Protein AF-A0A915EK74-F1 (afdb_monomer)

Foldseek 3Di:
DDDDDDDDDDDDDDDDPDDDDDDPPPPCPDPVVVVVVVVVVVVVVVVVVVVVVVVCVVVLWFKKKFKEKEWEAQPPAGPWFKKKWKWFDDPDPDDIDTFFIDTQHRRRIDMTMGMDIGNDQTWIKMKIWACRVVPPDAATWIDIDTDDSVQMDTDGGTPDYHYPYYYHPNDDDPPIDGDHD

Nearest PDB structures (foldseek):
  2jqz-assembly1_A  TM=4.890E-01  e=1.780E-01  Homo sapiens
  3pyc-assembly1_A  TM=4.058E-01  e=1.314E+00  Homo sapiens
  5ixc-assembly2_B  TM=4.300E-01  e=1.468E+00  Homo sapiens
  5izr-assembly1_A  TM=4.232E-01  e=3.376E+00  Homo sapiens
  5izr-assembly3_C  TM=4.131E-01  e=5.564E+00  Homo sapiens

Secondary structure (DSSP, 8-state):
------------------------------HHHHHHHHHHHHHHHHHHHHHHHHHHHHHHPEEEEEEEEEEEEETTEE-TT-EEEEEE--SSSSPPEEEEEEE--TTSEEEEEEEEEESS---EEEEEEE-TT--S-SSEEEEEEEPPGGG-EESSS-SS-EEEEEEETTSPPTT-EEE--

Radius of gyration: 42.65 Å; Cα contacts (8 Å, |Δi|>4): 316; chains: 1; bounding box: 117×25×124 Å

InterPro domains:
  IPR001534 Transthyretin-like [PF01060] (69-148)
  IPR001534 Transthyretin-like [PTHR21700] (46-180)
  IPR038479 Transthyretin-like superfamily [G3DSA:2.60.40.3330] (62-176)

Solvent-accessible surface area (backbone atoms only — not comparable to full-atom values): 10679 Å² total; per-residue (Å²): 143,84,82,87,83,86,84,85,79,83,88,81,83,84,87,75,91,73,88,74,81,87,73,80,78,76,79,82,70,60,67,69,59,52,54,53,51,51,49,52,50,50,51,51,52,51,54,48,50,52,50,51,52,54,52,46,62,69,69,50,46,43,43,30,8,34,28,40,34,37,30,33,23,41,70,97,40,54,33,48,67,35,40,37,36,36,29,34,59,56,96,62,96,58,78,68,40,81,44,33,75,51,55,18,39,85,73,5,37,42,76,48,59,28,54,53,72,36,74,66,82,78,43,39,30,43,36,40,42,40,64,53,92,49,82,95,55,87,49,30,43,31,43,74,43,80,52,62,64,88,35,54,20,78,36,83,50,46,83,42,69,43,69,75,46,75,45,58,47,64,60,86,61,87,87,51,43,73,48,75,125

Structure (mmCIF, N/CA/C/O backbone):
data_AF-A0A915EK74-F1
#
_entry.id   AF-A0A915EK74-F1
#
loop_
_atom_site.group_PDB
_atom_site.id
_atom_site.type_symbol
_atom_site.label_atom_id
_atom_site.label_alt_id
_atom_site.label_comp_id
_atom_site.label_asym_id
_atom_site.label_entity_id
_atom_site.label_seq_id
_atom_site.pdbx_PDB_ins_code
_atom_site.Cartn_x
_atom_site.Cartn_y
_atom_site.Cartn_z
_atom_site.occupancy
_atom_site.B_iso_or_equiv
_atom_site.auth_seq_id
_atom_site.auth_comp_id
_atom_site.auth_asym_id
_atom_site.auth_atom_id
_atom_site.pdbx_PDB_model_num
ATOM 1 N N . MET A 1 1 ? 99.296 -8.905 -99.826 1.00 45.12 1 MET A N 1
ATOM 2 C CA . MET A 1 1 ? 99.984 -7.756 -99.207 1.00 45.12 1 MET A CA 1
ATOM 3 C C . MET A 1 1 ? 98.925 -6.797 -98.692 1.00 45.12 1 MET A C 1
ATOM 5 O O . MET A 1 1 ? 98.235 -6.216 -99.513 1.00 45.12 1 MET A O 1
ATOM 9 N N . ALA A 1 2 ? 98.745 -6.716 -97.375 1.00 46.38 2 ALA A N 1
ATOM 10 C CA . ALA A 1 2 ? 98.291 -5.547 -96.613 1.00 46.38 2 ALA A CA 1
ATOM 11 C C . ALA A 1 2 ? 98.208 -5.973 -95.141 1.00 46.38 2 ALA A C 1
ATOM 13 O O . ALA A 1 2 ? 97.789 -7.086 -94.831 1.00 46.38 2 ALA A O 1
ATOM 14 N N . ASN A 1 3 ? 98.721 -5.102 -94.284 1.00 44.31 3 ASN A N 1
ATOM 15 C CA . ASN A 1 3 ? 99.216 -5.379 -92.947 1.00 44.31 3 ASN A CA 1
ATOM 16 C C . ASN A 1 3 ? 98.134 -5.419 -91.861 1.00 44.31 3 ASN A C 1
ATOM 18 O O . ASN A 1 3 ? 97.146 -4.694 -91.893 1.00 44.31 3 ASN A O 1
ATOM 22 N N . THR A 1 4 ? 98.450 -6.233 -90.857 1.00 46.94 4 THR A N 1
ATOM 23 C CA . THR A 1 4 ? 98.060 -6.221 -89.444 1.00 46.94 4 THR A CA 1
ATOM 24 C C . THR A 1 4 ? 97.734 -4.844 -88.859 1.00 46.94 4 THR A C 1
ATOM 26 O O . THR A 1 4 ? 98.561 -3.945 -88.965 1.00 46.94 4 THR A O 1
ATOM 29 N N . VAL A 1 5 ? 96.657 -4.752 -88.064 1.00 51.62 5 VAL A N 1
ATOM 30 C CA . VAL A 1 5 ? 96.690 -4.083 -86.747 1.00 51.62 5 VAL A CA 1
ATOM 31 C C . VAL A 1 5 ? 95.817 -4.881 -85.772 1.00 51.62 5 VAL A C 1
ATOM 33 O O . VAL A 1 5 ? 94.593 -4.881 -85.856 1.00 51.62 5 VAL A O 1
ATOM 36 N N . VAL A 1 6 ? 96.473 -5.582 -84.848 1.00 52.62 6 VAL A N 1
ATOM 37 C CA . VAL A 1 6 ? 95.862 -6.181 -83.657 1.00 52.62 6 VAL A CA 1
ATOM 38 C C . VAL A 1 6 ? 95.813 -5.089 -82.595 1.00 52.62 6 VAL A C 1
ATOM 40 O O . VAL A 1 6 ? 96.862 -4.627 -82.152 1.00 52.62 6 VAL A O 1
ATOM 43 N N . VAL A 1 7 ? 94.618 -4.674 -82.176 1.00 57.28 7 VAL A N 1
ATOM 44 C CA . VAL A 1 7 ? 94.458 -3.791 -81.015 1.00 57.28 7 VAL A CA 1
ATOM 45 C C . VAL A 1 7 ? 94.155 -4.669 -79.807 1.00 57.28 7 VAL A C 1
ATOM 47 O O . VAL A 1 7 ? 93.059 -5.203 -79.65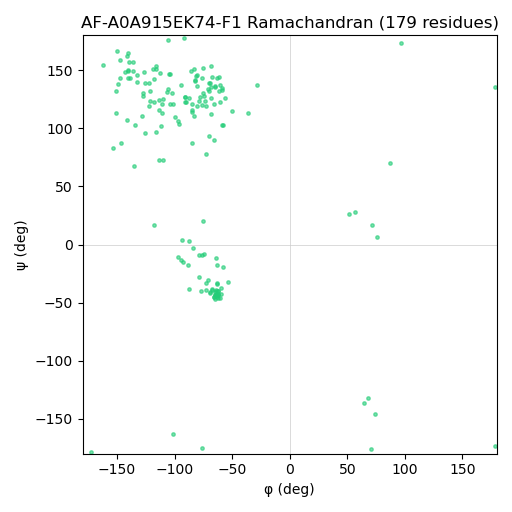7 1.00 57.28 7 VAL A O 1
ATOM 50 N N . LYS A 1 8 ? 95.173 -4.859 -78.969 1.00 55.12 8 LYS A N 1
ATOM 51 C CA . LYS A 1 8 ? 95.074 -5.479 -77.649 1.00 55.12 8 LYS A CA 1
ATOM 52 C C . LYS A 1 8 ? 94.675 -4.383 -76.665 1.00 55.12 8 LYS A C 1
ATOM 54 O O . LYS A 1 8 ? 95.448 -3.455 -76.457 1.00 55.12 8 LYS A O 1
ATOM 59 N N . CYS A 1 9 ? 93.477 -4.469 -76.093 1.00 44.03 9 CYS A N 1
ATOM 60 C CA . CYS A 1 9 ? 93.085 -3.616 -74.976 1.00 44.03 9 CYS A CA 1
ATOM 61 C C . CYS A 1 9 ? 92.970 -4.487 -73.726 1.00 44.03 9 CYS A C 1
ATOM 63 O O . CYS A 1 9 ? 92.272 -5.502 -73.721 1.00 44.03 9 CYS A O 1
ATOM 65 N N . GLU A 1 10 ? 93.758 -4.130 -72.718 1.00 50.56 10 GLU A N 1
ATOM 66 C CA . GLU A 1 10 ? 93.877 -4.839 -71.456 1.00 50.56 10 GLU A CA 1
ATOM 67 C C . GLU A 1 10 ? 92.677 -4.602 -70.538 1.00 50.56 10 GLU A C 1
ATOM 69 O O . GLU A 1 10 ? 91.999 -3.577 -70.556 1.00 50.56 10 GLU A O 1
ATOM 74 N N . MET A 1 11 ? 92.463 -5.618 -69.718 1.00 45.19 11 MET A N 1
ATOM 75 C CA . MET A 1 11 ? 91.458 -5.772 -68.684 1.00 45.19 11 MET A CA 1
ATOM 76 C C . MET A 1 11 ? 91.665 -4.759 -67.545 1.00 45.19 11 MET A C 1
ATOM 78 O O . MET A 1 11 ? 92.773 -4.626 -67.027 1.00 45.19 11 MET A O 1
ATOM 82 N N . ARG A 1 12 ? 90.589 -4.122 -67.070 1.00 47.41 12 ARG A N 1
ATOM 83 C CA . ARG A 1 12 ? 90.548 -3.536 -65.723 1.00 47.41 12 ARG A CA 1
ATOM 84 C C . ARG A 1 12 ? 89.227 -3.901 -65.052 1.00 47.41 12 ARG A C 1
ATOM 86 O O . ARG A 1 12 ? 88.180 -3.352 -65.372 1.00 47.41 12 ARG A O 1
ATOM 93 N N . ILE A 1 13 ? 89.313 -4.868 -64.144 1.00 56.78 13 ILE A N 1
ATOM 94 C CA . ILE A 1 13 ? 88.274 -5.237 -63.181 1.00 56.78 13 ILE A CA 1
ATOM 95 C C . ILE A 1 13 ? 88.335 -4.203 -62.047 1.00 56.78 13 ILE A C 1
ATOM 97 O O . ILE A 1 13 ? 89.403 -4.072 -61.446 1.00 56.78 13 ILE A O 1
ATOM 101 N N . PRO A 1 14 ? 87.253 -3.480 -61.716 1.00 55.16 14 PRO A N 1
ATOM 102 C CA . PRO A 1 14 ? 87.131 -2.857 -60.412 1.00 55.16 14 PRO A CA 1
ATOM 103 C C . PRO A 1 14 ? 86.611 -3.907 -59.427 1.00 55.16 14 PRO A C 1
ATOM 105 O O . PRO A 1 14 ? 85.476 -4.371 -59.512 1.00 55.16 14 PRO A O 1
ATOM 108 N N . THR A 1 15 ? 87.487 -4.307 -58.513 1.00 60.19 15 THR A N 1
ATOM 109 C CA . THR A 1 15 ? 87.137 -4.928 -57.239 1.00 60.19 15 THR A CA 1
ATOM 110 C C . THR A 1 15 ? 86.465 -3.879 -56.363 1.00 60.19 15 THR A C 1
ATOM 112 O O . THR A 1 15 ? 87.142 -2.951 -55.929 1.00 60.19 15 THR A O 1
ATOM 115 N N . ASP A 1 16 ? 85.177 -4.032 -56.075 1.00 49.69 16 ASP A N 1
ATOM 116 C CA . ASP A 1 16 ? 84.619 -3.472 -54.845 1.00 49.69 16 ASP A CA 1
ATOM 117 C C . ASP A 1 16 ? 83.505 -4.380 -54.318 1.00 49.69 16 ASP A C 1
ATOM 119 O O . ASP A 1 16 ? 82.324 -4.286 -54.653 1.00 49.69 16 ASP A O 1
ATOM 123 N N . ILE A 1 17 ? 83.949 -5.347 -53.525 1.00 59.09 17 ILE A N 1
ATOM 124 C CA . ILE A 1 17 ? 83.152 -5.980 -52.485 1.00 59.09 17 ILE A CA 1
ATOM 125 C C . ILE A 1 17 ? 82.967 -4.929 -51.390 1.00 59.09 17 ILE A C 1
ATOM 127 O O . ILE A 1 17 ? 83.822 -4.810 -50.520 1.00 59.09 17 ILE A O 1
ATOM 131 N N . ASN A 1 18 ? 81.867 -4.172 -51.427 1.00 48.06 18 ASN A N 1
ATOM 132 C CA . ASN A 1 18 ? 81.430 -3.432 -50.249 1.00 48.06 18 ASN A CA 1
ATOM 133 C C . ASN A 1 18 ? 80.125 -4.022 -49.713 1.00 48.06 18 ASN A C 1
ATOM 135 O O . ASN A 1 18 ? 79.034 -3.867 -50.262 1.00 48.06 18 ASN A O 1
ATOM 139 N N . GLU A 1 19 ? 80.335 -4.780 -48.650 1.00 62.12 19 GLU A N 1
ATOM 140 C CA . GLU A 1 19 ? 79.407 -5.174 -47.613 1.00 62.12 19 GLU A CA 1
ATOM 141 C C . GLU A 1 19 ? 78.421 -4.046 -47.283 1.00 62.12 19 GLU A C 1
ATOM 143 O O . GLU A 1 19 ? 78.790 -3.004 -46.757 1.00 62.12 19 GLU A O 1
ATOM 148 N N . ASN A 1 20 ? 77.143 -4.256 -47.592 1.00 45.66 20 ASN A N 1
ATOM 149 C CA . ASN A 1 20 ? 76.075 -3.482 -46.973 1.00 45.66 20 ASN A CA 1
ATOM 150 C C . ASN A 1 20 ? 74.952 -4.440 -46.569 1.00 45.66 20 ASN A C 1
ATOM 152 O O . ASN A 1 20 ? 73.864 -4.477 -47.145 1.00 45.66 20 ASN A O 1
ATOM 156 N N . ARG A 1 21 ? 75.266 -5.287 -45.581 1.00 59.25 21 ARG A N 1
ATOM 157 C CA . ARG A 1 21 ? 74.262 -5.581 -44.562 1.00 59.25 21 ARG A CA 1
ATOM 158 C C . ARG A 1 21 ? 74.053 -4.287 -43.782 1.00 59.25 21 ARG A C 1
ATOM 160 O O . ARG A 1 21 ? 75.010 -3.568 -43.538 1.00 59.25 21 ARG A O 1
ATOM 167 N N . ASP A 1 22 ? 72.812 -4.064 -43.382 1.00 56.06 22 ASP A N 1
ATOM 168 C CA . ASP A 1 22 ? 72.389 -3.012 -42.458 1.00 56.06 22 ASP A CA 1
ATOM 169 C C . ASP A 1 22 ? 72.082 -1.658 -43.103 1.00 56.06 22 ASP A C 1
ATOM 171 O O . ASP A 1 22 ? 72.708 -0.643 -42.833 1.00 56.06 22 ASP A O 1
ATOM 175 N N . GLN A 1 23 ? 70.976 -1.614 -43.845 1.00 53.84 23 GLN A N 1
ATOM 176 C CA . GLN A 1 23 ? 69.957 -0.611 -43.535 1.00 53.84 23 GLN A CA 1
ATOM 177 C C . GLN A 1 23 ? 68.592 -1.111 -44.002 1.00 53.84 23 GLN A C 1
ATOM 179 O O . GLN A 1 23 ? 68.087 -0.790 -45.076 1.00 53.84 23 GLN A O 1
ATOM 184 N N . VAL A 1 24 ? 67.977 -1.924 -43.140 1.00 57.81 24 VAL A N 1
ATOM 185 C CA . VAL A 1 24 ? 66.520 -1.934 -43.025 1.00 57.81 24 VAL A CA 1
ATOM 186 C C . VAL A 1 24 ? 66.120 -0.471 -42.861 1.00 57.81 24 VAL A C 1
ATOM 188 O O . VAL A 1 24 ? 66.537 0.189 -41.911 1.00 57.81 24 VAL A O 1
ATOM 191 N N . MET A 1 25 ? 65.403 0.063 -43.844 1.00 47.16 25 MET A N 1
ATOM 192 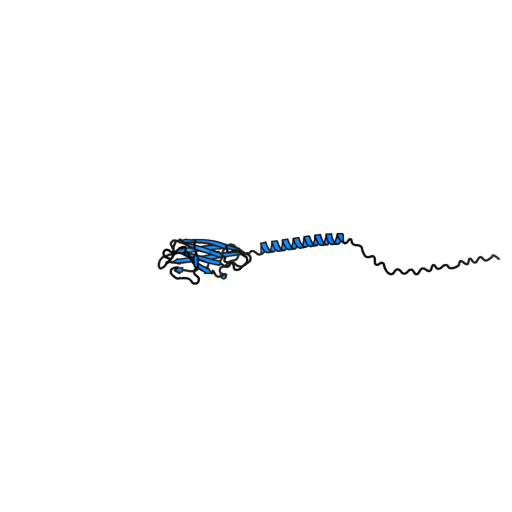C CA . MET A 1 25 ? 64.827 1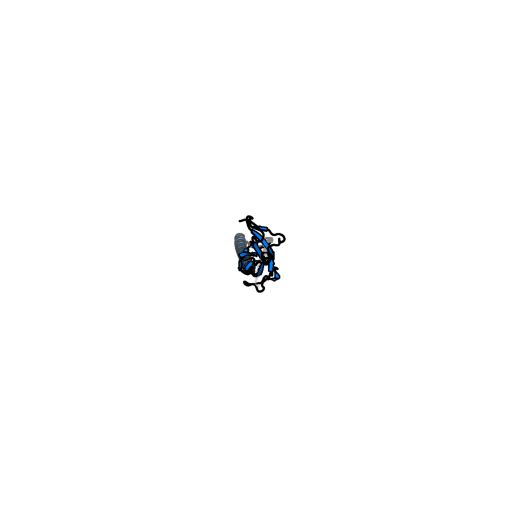.395 -43.771 1.00 47.16 25 MET A CA 1
ATOM 193 C C . MET A 1 25 ? 63.775 1.353 -42.661 1.00 47.16 25 MET A C 1
ATOM 195 O O . MET A 1 25 ? 62.628 0.979 -42.897 1.00 47.16 25 MET A O 1
ATOM 199 N N . GLU A 1 26 ? 64.195 1.655 -41.432 1.00 59.41 26 GLU A N 1
ATOM 200 C CA . GLU A 1 26 ? 63.307 1.872 -40.298 1.00 59.41 26 GLU A CA 1
ATOM 201 C C . GLU A 1 26 ? 62.371 3.011 -40.709 1.00 59.41 26 GLU A C 1
ATOM 203 O O . GLU A 1 26 ? 62.772 4.173 -40.803 1.00 59.41 26 GLU A O 1
ATOM 208 N N . SER A 1 27 ? 61.135 2.672 -41.067 1.00 55.12 27 SER A N 1
ATOM 209 C CA . SER A 1 27 ? 60.126 3.646 -41.450 1.00 55.12 27 SER A CA 1
ATOM 210 C C . SER A 1 27 ? 59.914 4.601 -40.276 1.00 55.12 27 SER A C 1
ATOM 212 O O . SER A 1 27 ? 59.265 4.246 -39.291 1.00 55.12 27 SER A O 1
ATOM 214 N N . GLN A 1 28 ? 60.466 5.812 -40.355 1.00 61.38 28 GLN A N 1
ATOM 215 C CA . GLN A 1 28 ? 60.231 6.863 -39.368 1.00 61.38 28 GLN A CA 1
ATOM 216 C C . GLN A 1 28 ? 58.815 7.413 -39.547 1.00 61.38 28 GLN A C 1
ATOM 218 O O . GLN A 1 28 ? 58.598 8.478 -40.117 1.00 61.38 28 GLN A O 1
ATOM 223 N N . ILE A 1 29 ? 57.828 6.675 -39.053 1.00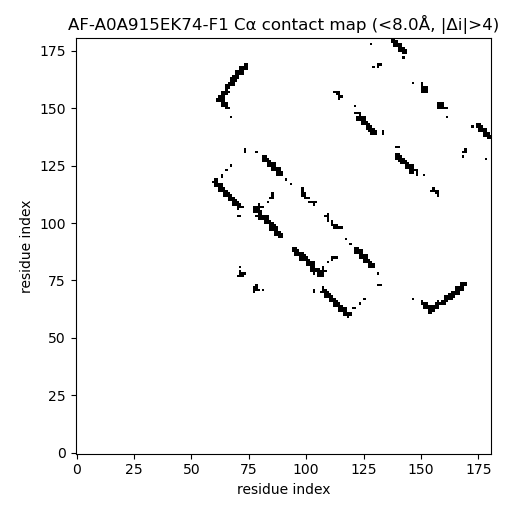 62.62 29 ILE A N 1
ATOM 224 C CA . ILE A 1 29 ? 56.503 7.230 -38.810 1.00 62.62 29 ILE A CA 1
ATOM 225 C C . ILE A 1 29 ? 56.634 8.124 -37.557 1.00 62.62 29 ILE A C 1
ATOM 227 O O . ILE A 1 29 ? 57.110 7.648 -36.520 1.00 62.62 29 ILE A O 1
ATOM 231 N N . PRO A 1 30 ? 56.279 9.422 -37.615 1.00 61.84 30 PRO A N 1
ATOM 232 C CA . PRO A 1 30 ? 56.531 10.341 -36.511 1.00 61.84 30 PRO A CA 1
ATOM 233 C C . PRO A 1 30 ? 55.706 9.938 -35.284 1.00 61.84 30 PRO A C 1
ATOM 235 O O . PRO A 1 30 ? 54.479 9.893 -35.340 1.00 61.84 30 PRO A O 1
ATOM 238 N N . LYS A 1 31 ? 56.374 9.659 -34.158 1.00 61.19 31 LYS A N 1
ATOM 239 C CA . LYS A 1 31 ? 55.744 9.223 -32.893 1.00 61.19 31 LYS A CA 1
ATOM 240 C C . LYS A 1 31 ? 54.638 10.179 -32.416 1.00 61.19 31 LYS A C 1
ATOM 242 O O . LYS A 1 31 ? 53.624 9.723 -31.897 1.00 61.19 31 LYS A O 1
ATOM 247 N N . GLU A 1 32 ? 54.784 11.474 -32.701 1.00 62.22 32 GLU A N 1
ATOM 248 C CA . GLU A 1 32 ? 53.782 12.521 -32.443 1.00 62.22 32 GLU A CA 1
ATOM 249 C C . GLU A 1 32 ? 52.445 12.264 -33.163 1.00 62.22 32 GLU A C 1
ATOM 251 O O . GLU A 1 32 ? 51.369 12.485 -32.608 1.00 62.22 32 GLU A O 1
ATOM 256 N N . SER A 1 33 ? 52.492 11.730 -34.389 1.00 65.19 33 SER A N 1
ATOM 257 C CA . SER A 1 33 ? 51.288 11.409 -35.164 1.00 65.19 33 SER A CA 1
ATOM 258 C C . SER A 1 33 ? 50.549 10.186 -34.613 1.00 65.19 33 SER A C 1
ATOM 260 O O . SER A 1 33 ? 49.321 10.166 -34.601 1.00 65.19 33 SER A O 1
ATOM 262 N N . PHE A 1 34 ? 51.268 9.206 -34.058 1.00 69.44 34 PHE A N 1
ATOM 263 C CA . PHE A 1 34 ? 50.646 8.064 -33.386 1.00 69.44 34 PHE A CA 1
ATOM 264 C C . PHE A 1 34 ? 49.960 8.453 -32.080 1.00 69.44 34 PHE A C 1
ATOM 266 O O . PHE A 1 34 ? 48.855 7.982 -31.821 1.00 69.44 34 PHE A O 1
ATOM 273 N N . LEU A 1 35 ? 50.577 9.326 -31.279 1.00 73.50 35 LEU A N 1
ATOM 274 C CA . LEU A 1 35 ? 49.986 9.837 -30.039 1.00 73.50 35 LEU A CA 1
ATOM 275 C C . LEU A 1 35 ? 48.693 10.617 -30.314 1.00 73.50 35 LEU A C 1
ATOM 277 O O . LEU A 1 35 ? 47.692 10.399 -29.633 1.00 73.50 35 LEU A O 1
ATOM 281 N N . ALA A 1 36 ? 48.674 11.454 -31.356 1.00 73.50 36 ALA A N 1
ATOM 282 C CA . ALA A 1 36 ? 47.478 12.191 -31.761 1.00 73.50 36 ALA A CA 1
ATOM 283 C C . ALA A 1 36 ? 46.343 11.268 -32.251 1.00 73.50 36 ALA A C 1
ATOM 285 O O . ALA A 1 36 ? 45.187 11.441 -31.859 1.00 73.50 36 ALA A O 1
ATOM 286 N N . VAL A 1 37 ? 46.658 10.256 -33.070 1.00 77.00 37 VAL A N 1
ATOM 287 C CA . VAL A 1 37 ? 45.665 9.290 -33.577 1.00 77.00 37 VAL A CA 1
ATOM 288 C C . VAL A 1 37 ? 45.149 8.380 -32.457 1.00 77.00 37 VAL A C 1
ATOM 290 O O . VAL A 1 37 ? 43.942 8.155 -32.367 1.00 77.00 37 VAL A O 1
ATOM 293 N N . ALA A 1 38 ? 46.022 7.908 -31.562 1.00 77.75 38 ALA A N 1
ATOM 294 C CA . ALA A 1 38 ? 45.634 7.126 -30.388 1.00 77.75 38 ALA A CA 1
ATOM 295 C C . ALA A 1 38 ? 44.769 7.942 -29.414 1.00 77.75 38 ALA A C 1
ATOM 297 O O . ALA A 1 38 ? 43.774 7.427 -28.909 1.00 77.75 38 ALA A O 1
ATOM 298 N N . GLY A 1 39 ? 45.085 9.225 -29.204 1.00 78.19 39 GLY A N 1
ATOM 299 C CA . GLY A 1 39 ? 44.272 10.139 -28.399 1.00 78.19 39 GLY A CA 1
ATOM 300 C C . GLY A 1 39 ? 42.878 10.371 -28.988 1.00 78.19 39 GLY A C 1
ATOM 301 O O . GLY A 1 39 ? 41.883 10.304 -28.267 1.00 78.19 39 GLY A O 1
ATOM 302 N N . LEU A 1 40 ? 42.774 10.566 -30.308 1.00 79.31 40 LEU A N 1
ATOM 303 C CA . LEU A 1 40 ? 41.485 10.734 -30.989 1.00 79.31 40 LEU A CA 1
ATOM 304 C C . LEU A 1 40 ? 40.644 9.445 -30.965 1.00 79.31 40 LEU A C 1
ATOM 306 O O . LEU A 1 40 ? 39.432 9.504 -30.752 1.00 79.31 40 LEU A O 1
ATOM 310 N N . MET A 1 41 ? 41.285 8.282 -31.138 1.00 81.25 41 MET A N 1
ATOM 311 C CA . MET A 1 41 ? 40.656 6.965 -30.986 1.00 81.25 41 MET A CA 1
ATOM 312 C C . MET A 1 41 ? 40.160 6.752 -29.549 1.00 81.25 41 MET A C 1
ATOM 314 O O . MET A 1 41 ? 39.009 6.370 -29.359 1.00 81.25 41 MET A O 1
ATOM 318 N N . ALA A 1 42 ? 40.974 7.062 -28.537 1.00 83.12 42 ALA A N 1
ATOM 319 C CA . ALA A 1 42 ? 40.593 6.944 -27.131 1.00 83.12 42 ALA A CA 1
ATOM 320 C C . ALA A 1 42 ? 39.418 7.868 -26.768 1.00 83.12 42 ALA A C 1
ATOM 322 O O . ALA A 1 42 ? 38.501 7.438 -26.074 1.00 83.12 42 ALA A O 1
ATOM 323 N N . LEU A 1 43 ? 39.385 9.100 -27.291 1.00 82.94 43 LEU A N 1
ATOM 324 C CA . LEU A 1 43 ? 38.282 10.040 -27.063 1.00 82.94 43 LEU A CA 1
ATOM 325 C C . LEU A 1 43 ? 36.974 9.572 -27.729 1.00 82.94 43 LEU A C 1
ATOM 327 O O . LEU A 1 43 ? 35.901 9.697 -27.143 1.00 82.94 43 LEU A O 1
ATOM 331 N N . ARG A 1 44 ? 37.057 8.979 -28.929 1.00 85.81 44 ARG A N 1
ATOM 332 C CA . ARG A 1 44 ? 35.916 8.351 -29.622 1.00 85.81 44 ARG A CA 1
ATOM 333 C C . ARG A 1 44 ? 35.402 7.130 -28.863 1.00 85.81 44 ARG A C 1
ATOM 335 O O . ARG A 1 44 ? 34.197 6.997 -28.688 1.00 85.81 44 ARG A O 1
ATOM 342 N N . VAL A 1 45 ? 36.300 6.266 -28.392 1.00 87.44 45 VAL A N 1
ATOM 343 C CA . VAL A 1 45 ? 35.953 5.085 -27.587 1.00 87.44 45 VAL A CA 1
ATOM 344 C C . VAL A 1 45 ? 35.316 5.507 -26.264 1.00 87.44 45 VAL A C 1
ATOM 346 O O . VAL A 1 45 ? 34.263 4.985 -25.915 1.00 87.44 45 VAL A O 1
ATOM 349 N N . LEU A 1 46 ? 35.873 6.505 -25.572 1.00 87.19 46 LEU A N 1
ATOM 350 C CA . LEU A 1 46 ? 35.294 7.043 -24.341 1.00 87.19 46 LEU A CA 1
ATOM 351 C C . LEU A 1 46 ? 33.906 7.650 -24.591 1.00 87.19 46 LEU A C 1
ATOM 353 O O . LEU A 1 46 ? 32.982 7.365 -23.839 1.00 87.19 46 LEU A O 1
ATOM 357 N N . SER A 1 47 ? 33.734 8.410 -25.679 1.00 88.06 47 SER A N 1
ATOM 358 C CA . SER A 1 47 ? 32.433 8.959 -26.083 1.00 88.06 47 SER A CA 1
ATOM 359 C C . SER A 1 47 ? 31.404 7.879 -26.437 1.00 88.06 47 SER A C 1
ATOM 361 O O . SER A 1 47 ? 30.215 8.074 -26.201 1.00 88.06 47 SER A O 1
ATOM 363 N N . LEU A 1 48 ? 31.829 6.756 -27.021 1.00 86.12 48 LEU A N 1
ATOM 364 C CA . LEU A 1 48 ? 30.947 5.625 -27.317 1.00 86.12 48 LEU A CA 1
ATOM 365 C C . LEU A 1 48 ? 30.554 4.877 -26.041 1.00 86.12 48 LEU A C 1
ATOM 367 O O . LEU A 1 48 ? 29.398 4.493 -25.904 1.00 86.12 48 LEU A O 1
ATOM 371 N N . ILE A 1 49 ? 31.482 4.711 -25.095 1.00 86.88 49 ILE A N 1
ATOM 372 C CA . ILE A 1 49 ? 31.210 4.089 -23.793 1.00 86.88 49 ILE A CA 1
ATOM 373 C C . ILE A 1 49 ? 30.245 4.953 -22.978 1.00 86.88 49 ILE A C 1
ATOM 375 O O . ILE A 1 49 ? 29.279 4.423 -22.436 1.00 86.88 49 ILE A O 1
ATOM 379 N N . THR A 1 50 ? 30.447 6.273 -22.922 1.00 84.19 50 THR A N 1
ATOM 380 C CA . THR A 1 50 ? 29.530 7.174 -22.206 1.00 84.19 50 THR A CA 1
ATOM 381 C C . THR A 1 50 ? 28.148 7.205 -22.850 1.00 84.19 50 THR A C 1
ATOM 383 O O . THR A 1 50 ? 27.153 7.151 -22.132 1.00 84.19 50 THR A O 1
ATOM 386 N N . PHE A 1 51 ? 28.062 7.216 -24.185 1.00 83.38 51 PHE A N 1
ATOM 387 C CA . PHE A 1 51 ? 26.784 7.138 -24.895 1.00 83.38 51 PHE A CA 1
ATOM 388 C C . PHE A 1 51 ? 26.075 5.794 -24.671 1.00 83.38 51 PHE A C 1
ATOM 390 O O . PHE A 1 51 ? 24.875 5.770 -24.407 1.00 83.38 51 PHE A O 1
ATOM 397 N N . ALA A 1 52 ? 26.806 4.677 -24.722 1.00 80.69 52 ALA A N 1
ATOM 398 C CA . ALA A 1 52 ? 26.258 3.349 -24.456 1.00 80.69 52 ALA A CA 1
ATOM 399 C C . ALA A 1 52 ? 25.769 3.211 -23.006 1.00 80.69 52 ALA A C 1
ATOM 401 O O . ALA A 1 52 ? 24.675 2.700 -22.778 1.00 80.69 52 ALA A O 1
ATOM 402 N N . PHE A 1 53 ? 26.538 3.712 -22.036 1.00 77.19 53 PHE A N 1
ATOM 403 C CA . PHE A 1 53 ? 26.159 3.703 -20.625 1.00 77.19 5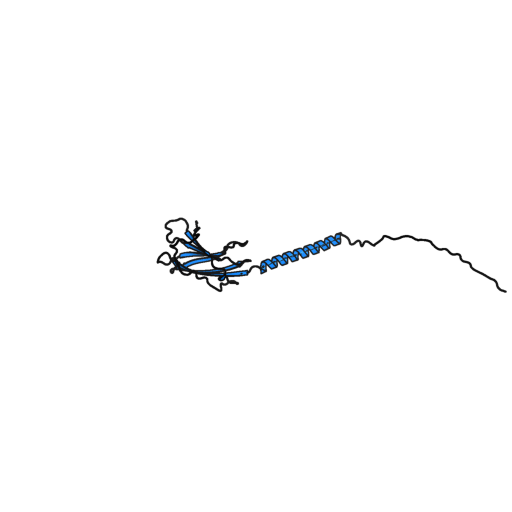3 PHE A CA 1
ATOM 404 C C . PHE A 1 53 ? 24.927 4.579 -20.370 1.00 77.19 53 PHE A C 1
ATOM 406 O O . PHE A 1 53 ? 23.959 4.111 -19.779 1.00 77.19 53 PHE A O 1
ATOM 413 N N . ALA A 1 54 ? 24.901 5.805 -20.904 1.00 75.75 54 ALA A N 1
ATOM 414 C CA . ALA A 1 54 ? 23.742 6.692 -20.803 1.00 75.75 54 ALA A CA 1
ATOM 415 C C . ALA A 1 54 ? 22.481 6.077 -21.438 1.00 75.75 54 ALA A C 1
ATOM 417 O O . ALA A 1 54 ? 21.404 6.127 -20.850 1.00 75.75 54 ALA A O 1
ATOM 418 N N . CYS A 1 55 ? 22.609 5.444 -22.607 1.00 73.75 55 CYS A N 1
ATOM 419 C CA . CYS A 1 55 ? 21.502 4.758 -23.276 1.00 73.75 55 CYS A CA 1
ATOM 420 C C . CYS A 1 55 ? 20.977 3.560 -22.459 1.00 73.75 55 CYS A C 1
ATOM 422 O O . CYS A 1 55 ? 19.766 3.353 -22.354 1.00 73.75 55 CYS A O 1
ATOM 424 N N . CYS A 1 56 ? 21.878 2.799 -21.829 1.00 70.31 56 CYS A N 1
ATOM 425 C CA . CYS A 1 56 ? 21.521 1.693 -20.943 1.00 70.31 56 CYS A CA 1
ATOM 426 C C . CYS A 1 56 ? 20.694 2.179 -19.741 1.00 70.31 56 CYS A C 1
ATOM 428 O O . CYS A 1 56 ? 19.636 1.623 -19.460 1.00 70.31 56 CYS A O 1
ATOM 430 N N . CYS A 1 57 ? 21.109 3.271 -19.092 1.00 66.25 57 CYS A N 1
ATOM 431 C CA . CYS A 1 57 ? 20.383 3.824 -17.946 1.00 66.25 57 CYS A CA 1
ATOM 432 C C . CYS A 1 57 ? 18.961 4.281 -18.316 1.00 66.25 57 CYS A C 1
ATOM 434 O O . CYS A 1 57 ? 18.019 4.018 -17.577 1.00 66.25 57 CYS A O 1
ATOM 436 N N . VAL A 1 58 ? 18.784 4.909 -19.485 1.00 65.50 58 VAL A N 1
ATOM 437 C CA . VAL A 1 58 ? 17.467 5.402 -19.937 1.00 65.50 58 VAL A CA 1
ATOM 438 C C . VAL A 1 58 ? 16.522 4.260 -20.329 1.00 65.50 58 VAL A C 1
ATOM 440 O O . VAL A 1 58 ? 15.309 4.381 -20.179 1.00 65.50 58 VAL A O 1
ATOM 443 N N . THR A 1 59 ? 17.056 3.144 -20.828 1.00 64.94 59 THR A N 1
ATOM 444 C CA . THR A 1 59 ? 16.251 1.986 -21.262 1.00 64.94 59 THR A CA 1
ATOM 445 C C . THR A 1 59 ? 16.042 0.935 -20.170 1.00 64.94 59 THR A C 1
ATOM 447 O O . THR A 1 59 ? 15.162 0.086 -20.311 1.00 64.94 59 THR A O 1
ATOM 450 N N . GLY A 1 60 ? 16.821 0.990 -19.086 1.00 71.38 60 GLY A N 1
ATOM 451 C CA . GLY A 1 60 ? 16.746 0.049 -17.970 1.00 71.38 60 GLY A CA 1
ATOM 452 C C . GLY A 1 60 ? 15.595 0.309 -16.998 1.00 71.38 60 GLY A C 1
ATOM 453 O O . GLY A 1 60 ? 15.098 -0.644 -16.405 1.00 71.38 60 GLY A O 1
ATOM 454 N N . MET A 1 61 ? 15.139 1.559 -16.860 1.00 82.69 61 MET A N 1
ATOM 455 C CA . MET A 1 61 ? 14.054 1.907 -15.935 1.00 82.69 61 MET A CA 1
ATOM 456 C C . MET A 1 61 ? 12.707 1.401 -16.457 1.00 82.69 61 MET A C 1
ATOM 458 O O . MET A 1 61 ? 12.234 1.797 -17.528 1.00 82.69 61 MET A O 1
ATOM 462 N N . ARG A 1 62 ? 12.070 0.522 -15.689 1.00 89.44 62 ARG A N 1
ATOM 463 C CA . ARG A 1 62 ? 10.782 -0.085 -16.014 1.00 89.44 62 ARG A CA 1
ATOM 464 C C . ARG A 1 62 ? 9.708 0.609 -15.198 1.00 89.44 62 ARG A C 1
ATOM 466 O O . ARG A 1 62 ? 9.814 0.744 -13.987 1.00 89.44 62 ARG A O 1
ATOM 473 N N . GLU A 1 63 ? 8.652 1.029 -15.878 1.00 94.25 63 GLU A N 1
ATOM 474 C CA . GLU A 1 63 ? 7.466 1.534 -15.197 1.00 94.25 63 GLU A CA 1
ATOM 475 C C . GLU A 1 63 ? 6.678 0.362 -14.611 1.00 94.25 63 GLU A C 1
ATOM 477 O O . GLU A 1 63 ? 6.413 -0.629 -15.306 1.00 94.25 63 GLU A O 1
ATOM 482 N N . GLN A 1 64 ? 6.326 0.473 -13.337 1.00 96.06 64 GLN A N 1
ATOM 483 C CA . GLN A 1 64 ? 5.646 -0.553 -12.560 1.00 96.06 64 GLN A CA 1
ATOM 484 C C . GLN A 1 64 ? 4.532 0.083 -11.741 1.00 96.06 64 GLN A C 1
ATOM 486 O O . GLN A 1 64 ? 4.626 1.243 -11.357 1.00 96.06 64 GLN A O 1
ATOM 491 N N . ALA A 1 65 ? 3.468 -0.672 -11.492 1.00 97.88 65 ALA A N 1
ATOM 492 C CA . ALA A 1 65 ? 2.294 -0.176 -10.795 1.00 97.88 65 ALA A CA 1
ATOM 493 C C . ALA A 1 65 ? 1.677 -1.226 -9.875 1.00 97.88 65 ALA A C 1
ATOM 495 O O . ALA A 1 65 ? 1.657 -2.424 -10.182 1.00 97.88 65 ALA A O 1
ATOM 496 N N . VAL A 1 66 ? 1.095 -0.745 -8.782 1.00 98.50 66 VAL A N 1
ATOM 497 C CA . VAL A 1 66 ? 0.444 -1.544 -7.743 1.00 98.50 66 VAL A CA 1
ATOM 498 C C . VAL A 1 66 ? -0.829 -0.841 -7.268 1.00 98.50 66 VAL A C 1
ATOM 500 O O . VAL A 1 66 ? -0.948 0.382 -7.322 1.00 98.50 66 VAL A O 1
ATOM 503 N N . ALA A 1 67 ? -1.817 -1.626 -6.844 1.00 98.69 67 ALA A N 1
ATOM 504 C CA . ALA A 1 67 ? -3.039 -1.121 -6.235 1.00 98.69 67 ALA A CA 1
ATOM 505 C C . ALA A 1 67 ? -3.457 -2.022 -5.075 1.00 98.69 67 ALA A C 1
ATOM 507 O O . ALA A 1 67 ? -3.327 -3.248 -5.154 1.00 98.69 67 ALA A O 1
ATOM 508 N N . VAL A 1 68 ? -3.989 -1.412 -4.021 1.00 98.88 68 VAL A N 1
ATOM 509 C CA . VAL A 1 68 ? -4.435 -2.089 -2.804 1.00 98.88 68 VAL A CA 1
ATOM 510 C C . VAL A 1 68 ? -5.748 -1.498 -2.309 1.00 98.88 68 VAL A C 1
ATOM 512 O O . VAL A 1 68 ? -5.971 -0.293 -2.398 1.00 98.88 68 VAL A O 1
ATOM 515 N N . LYS A 1 69 ? -6.625 -2.344 -1.777 1.00 98.88 69 LYS A N 1
ATOM 516 C CA . LYS A 1 69 ? -7.883 -1.934 -1.146 1.00 98.88 69 LYS A CA 1
ATOM 517 C C . LYS A 1 69 ? -8.177 -2.777 0.086 1.00 98.88 69 LYS A C 1
ATOM 519 O O . LYS A 1 69 ? -7.649 -3.880 0.214 1.00 98.88 69 LYS A O 1
ATOM 524 N N . GLY A 1 70 ? -9.064 -2.282 0.938 1.00 98.75 70 GLY A N 1
ATOM 525 C CA . GLY A 1 70 ? -9.557 -3.017 2.097 1.00 98.75 70 GLY A CA 1
ATOM 526 C C . GLY A 1 70 ? -10.535 -2.204 2.932 1.00 98.75 70 GLY A C 1
ATOM 527 O O . GLY A 1 70 ? -10.922 -1.099 2.549 1.00 98.75 70 GLY A O 1
ATOM 528 N N . ILE A 1 71 ? -10.920 -2.771 4.074 1.00 98.88 71 ILE A N 1
ATOM 529 C CA . ILE A 1 71 ? -11.794 -2.150 5.074 1.00 98.88 71 ILE A CA 1
ATOM 530 C C . ILE A 1 71 ? -11.106 -2.227 6.435 1.00 98.88 71 ILE A C 1
ATOM 532 O O . ILE A 1 71 ? -10.664 -3.299 6.846 1.00 98.88 71 ILE A O 1
ATOM 536 N N . LEU A 1 72 ? -11.039 -1.108 7.148 1.00 98.75 72 LEU A N 1
ATOM 537 C CA . LEU A 1 72 ? -10.490 -1.037 8.496 1.00 98.75 72 LEU A CA 1
ATOM 538 C C . LEU A 1 72 ? -11.617 -0.879 9.518 1.00 98.75 72 LEU A C 1
ATOM 540 O O . LEU A 1 72 ? -12.524 -0.064 9.345 1.00 98.75 72 LEU A O 1
ATOM 544 N N . LEU A 1 73 ? -11.547 -1.656 10.593 1.00 98.69 73 LEU A N 1
ATOM 545 C CA . LEU A 1 73 ? -12.448 -1.592 11.739 1.00 98.69 73 LEU A CA 1
ATOM 546 C C . LEU A 1 73 ? -11.673 -1.195 12.996 1.00 98.69 73 LEU A C 1
ATOM 548 O O . LEU A 1 73 ? -10.478 -1.458 13.108 1.00 98.69 73 LEU A O 1
ATOM 552 N N . CYS A 1 74 ? -12.374 -0.593 13.946 1.00 98.12 74 CYS A N 1
ATOM 553 C CA . CYS A 1 74 ? -11.930 -0.423 15.321 1.00 98.12 74 CYS A CA 1
ATOM 554 C C . CYS A 1 74 ? -13.033 -1.003 16.209 1.00 98.12 74 CYS A C 1
ATOM 556 O O . CYS A 1 74 ? -14.086 -0.386 16.411 1.00 98.12 74 CYS A O 1
ATOM 558 N N . GLY A 1 75 ? -12.856 -2.260 16.606 1.00 96.88 75 GLY A N 1
ATOM 559 C CA . GLY A 1 75 ? -13.906 -3.041 17.244 1.00 96.88 75 GLY A CA 1
ATOM 560 C C . GLY A 1 75 ? -15.040 -3.363 16.299 1.00 96.88 75 GLY A C 1
ATOM 561 O O . GLY A 1 75 ? -14.838 -3.830 15.178 1.00 96.88 75 GLY A O 1
ATOM 562 N N . ALA A 1 76 ? -16.262 -3.129 16.764 1.00 97.00 76 ALA A N 1
ATOM 563 C CA . ALA A 1 76 ? -17.465 -3.357 15.970 1.00 97.00 76 ALA A CA 1
ATOM 564 C C . ALA A 1 76 ? -17.747 -2.231 14.956 1.00 97.00 76 ALA A C 1
ATOM 566 O O . ALA A 1 76 ? -18.653 -2.367 14.134 1.00 97.00 76 ALA A O 1
ATOM 567 N N . SER A 1 77 ? -17.006 -1.121 15.022 1.00 97.94 77 SER A N 1
ATOM 568 C CA . SER A 1 77 ? -17.264 0.080 14.226 1.00 97.94 77 SER A CA 1
ATOM 569 C C . SER A 1 77 ? -16.276 0.212 13.066 1.00 97.94 77 SER A C 1
ATOM 571 O O . SER A 1 77 ? -15.099 -0.124 13.222 1.00 97.94 77 SER A O 1
ATOM 573 N N . PRO A 1 78 ? -16.699 0.760 11.915 1.00 98.50 78 PRO A N 1
ATOM 574 C CA . PRO A 1 78 ? -15.770 1.167 10.871 1.00 98.50 78 PRO A CA 1
ATOM 575 C C . PRO A 1 78 ? -14.764 2.207 11.366 1.00 98.50 78 PRO A C 1
ATOM 577 O O . PRO A 1 78 ? -15.143 3.203 11.985 1.00 98.50 78 PRO A O 1
ATOM 580 N N . ALA A 1 79 ? -13.483 2.000 11.068 1.00 98.38 79 ALA A N 1
ATOM 581 C CA . ALA A 1 79 ? -12.432 2.954 11.387 1.00 98.38 79 ALA A CA 1
ATOM 582 C C . ALA A 1 79 ? -12.343 3.998 10.266 1.00 98.38 79 ALA A C 1
ATOM 584 O O . ALA A 1 79 ? -11.610 3.826 9.293 1.00 98.38 79 ALA A O 1
ATOM 585 N N . SER A 1 80 ? -13.140 5.060 10.384 1.00 98.31 80 SER A N 1
ATOM 586 C CA . SER A 1 80 ? -13.181 6.176 9.431 1.00 98.31 80 SER A CA 1
ATOM 587 C C . SER A 1 80 ? -12.040 7.163 9.669 1.00 98.31 80 SER A C 1
ATOM 589 O O . SER A 1 80 ? -11.690 7.439 10.814 1.00 98.31 80 SER A O 1
ATOM 591 N N . GLY A 1 81 ? -11.519 7.766 8.597 1.00 98.25 81 GLY A N 1
ATOM 592 C CA . GLY A 1 81 ? -10.484 8.798 8.689 1.00 98.25 81 GLY A CA 1
ATOM 593 C C . GLY A 1 81 ? -9.105 8.272 9.096 1.00 98.25 81 GLY A C 1
ATOM 594 O O . GLY A 1 81 ? -8.256 9.059 9.500 1.00 98.25 81 GLY A O 1
ATOM 595 N N . VAL A 1 82 ? -8.873 6.961 9.002 1.00 98.44 82 VAL A N 1
ATOM 596 C CA . VAL A 1 82 ? -7.565 6.344 9.246 1.00 98.44 82 VAL A CA 1
ATOM 597 C C . VAL A 1 82 ? -6.661 6.645 8.063 1.00 98.44 82 VAL A C 1
ATOM 599 O O . VAL A 1 82 ? -7.035 6.389 6.918 1.00 98.44 82 VAL A O 1
ATOM 602 N N . HIS A 1 83 ? -5.474 7.171 8.339 1.00 98.44 83 HIS A N 1
ATOM 603 C CA . HIS A 1 83 ? -4.504 7.516 7.313 1.00 98.44 83 HIS A CA 1
ATOM 604 C C . HIS A 1 83 ? -3.798 6.253 6.814 1.00 98.44 83 HIS A C 1
ATOM 606 O O . HIS A 1 83 ? -3.264 5.457 7.589 1.00 98.44 83 HIS A O 1
ATOM 612 N N . VAL A 1 84 ? -3.808 6.064 5.501 1.00 98.69 84 VAL A N 1
ATOM 613 C CA . VAL A 1 84 ? -3.191 4.933 4.814 1.00 98.69 84 VAL A CA 1
ATOM 614 C C . VAL A 1 84 ? -2.236 5.445 3.746 1.00 98.69 84 VAL A C 1
ATOM 616 O O . VAL A 1 84 ? -2.536 6.406 3.041 1.00 98.69 84 VAL A O 1
ATOM 619 N N . LYS A 1 85 ? -1.078 4.800 3.619 1.00 98.50 85 LYS A N 1
ATOM 620 C CA . LYS A 1 85 ? -0.076 5.134 2.605 1.00 98.50 85 LYS A CA 1
ATOM 621 C C . LYS A 1 85 ? 0.414 3.891 1.896 1.00 98.50 85 LYS A C 1
ATOM 623 O O . LYS A 1 85 ? 0.678 2.876 2.537 1.00 98.50 85 LYS A O 1
ATOM 628 N N . LEU A 1 86 ? 0.591 4.003 0.592 1.00 98.44 86 LEU A N 1
ATOM 629 C CA . LEU A 1 86 ? 1.238 3.007 -0.239 1.00 98.44 86 LEU A CA 1
ATOM 630 C C . LEU A 1 86 ? 2.663 3.477 -0.521 1.00 98.44 86 LEU A C 1
ATOM 632 O O . LEU A 1 86 ? 2.860 4.569 -1.046 1.00 98.44 86 LEU A O 1
ATOM 636 N N . TRP A 1 87 ? 3.636 2.667 -0.133 1.00 97.31 87 TRP A N 1
ATOM 637 C CA . TRP A 1 87 ? 5.059 2.961 -0.261 1.00 97.31 87 TRP A CA 1
ATOM 638 C C . TRP A 1 87 ? 5.745 1.937 -1.145 1.00 97.31 87 TRP A C 1
ATOM 640 O O . TRP A 1 87 ? 5.335 0.777 -1.144 1.00 97.31 87 TRP A O 1
ATOM 650 N N . ASP A 1 88 ? 6.807 2.372 -1.804 1.00 95.00 88 ASP A N 1
ATOM 651 C CA . ASP A 1 88 ? 7.941 1.531 -2.162 1.00 95.00 88 ASP A CA 1
ATOM 652 C C . ASP A 1 88 ? 8.965 1.589 -1.031 1.00 95.00 88 ASP A C 1
ATOM 654 O O . ASP A 1 88 ? 9.379 2.682 -0.645 1.00 95.00 88 ASP A O 1
ATOM 658 N N . GLU A 1 89 ? 9.329 0.445 -0.449 1.00 91.94 89 GLU A N 1
ATOM 659 C CA . GLU A 1 89 ? 10.501 0.363 0.434 1.00 91.94 89 GLU A CA 1
ATOM 660 C C . GLU A 1 89 ? 11.525 -0.570 -0.211 1.00 91.94 89 GLU A C 1
ATOM 662 O O . GLU A 1 89 ? 11.440 -1.797 -0.080 1.00 91.94 89 GLU A O 1
ATOM 667 N N . ASP A 1 90 ? 12.493 0.021 -0.902 1.00 80.25 90 ASP A N 1
ATOM 668 C CA . ASP A 1 90 ? 13.493 -0.711 -1.657 1.00 80.25 90 ASP A CA 1
ATOM 669 C C . ASP A 1 90 ? 14.628 -1.200 -0.757 1.00 80.25 90 ASP A C 1
ATOM 671 O O . ASP A 1 90 ? 15.147 -0.514 0.124 1.00 80.25 90 ASP A O 1
ATOM 675 N N . LYS A 1 91 ? 15.119 -2.409 -1.033 1.00 67.88 91 LYS A N 1
ATOM 676 C CA . LYS A 1 91 ? 16.384 -2.902 -0.445 1.00 67.88 91 LYS A CA 1
ATOM 677 C C . LYS A 1 91 ? 17.614 -2.510 -1.272 1.00 67.88 91 LYS A C 1
ATOM 679 O O . LYS A 1 91 ? 18.721 -2.974 -0.982 1.00 67.88 91 LYS A O 1
ATOM 684 N N . GLY A 1 92 ? 17.403 -1.749 -2.344 1.00 66.75 92 GLY A N 1
ATOM 685 C CA . GLY A 1 92 ? 18.366 -1.432 -3.392 1.00 66.75 92 GLY A CA 1
ATOM 686 C C . GLY A 1 92 ? 18.996 -0.037 -3.271 1.00 66.75 92 GLY A C 1
ATOM 687 O O . GLY A 1 92 ? 19.000 0.558 -2.199 1.00 66.75 92 GLY A O 1
ATOM 688 N N . PRO A 1 93 ? 19.607 0.468 -4.360 1.00 66.81 93 PRO A N 1
ATOM 689 C CA . PRO A 1 93 ? 20.162 1.822 -4.419 1.00 66.81 93 PRO A CA 1
ATOM 690 C C . PRO A 1 93 ? 19.094 2.915 -4.592 1.00 66.81 93 PRO A C 1
ATOM 692 O O . PRO A 1 93 ? 19.438 4.097 -4.531 1.00 66.81 93 PRO A O 1
ATOM 695 N N . ASP A 1 94 ? 17.851 2.519 -4.858 1.00 69.81 94 ASP A N 1
ATOM 696 C CA . ASP A 1 94 ? 16.730 3.406 -5.133 1.00 69.81 94 ASP A CA 1
ATOM 697 C C . ASP A 1 94 ? 16.132 3.925 -3.800 1.00 69.81 94 ASP A C 1
ATOM 699 O O . ASP A 1 94 ? 16.169 3.214 -2.791 1.00 69.81 94 ASP A O 1
ATOM 703 N N . PRO A 1 95 ? 15.720 5.206 -3.728 1.00 78.00 95 PRO A N 1
ATOM 704 C CA . PRO A 1 95 ? 15.173 5.793 -2.509 1.00 78.00 95 PRO A CA 1
ATOM 705 C C . PRO A 1 95 ? 13.727 5.344 -2.257 1.00 78.00 95 PRO A C 1
ATOM 707 O O . PRO A 1 95 ? 12.935 5.276 -3.186 1.00 78.00 95 PRO A O 1
ATOM 710 N N . ASP A 1 96 ? 13.368 5.142 -0.986 1.00 85.19 96 ASP A N 1
ATOM 711 C CA . ASP A 1 96 ? 11.988 4.831 -0.595 1.00 85.19 96 ASP A CA 1
ATOM 712 C C . ASP A 1 96 ? 11.016 5.954 -1.000 1.00 85.19 96 ASP A C 1
ATOM 714 O O . ASP A 1 96 ? 11.139 7.097 -0.538 1.00 85.19 96 ASP A O 1
ATOM 718 N N . ASP A 1 97 ? 9.998 5.606 -1.787 1.00 89.19 97 ASP A N 1
ATOM 719 C CA . ASP A 1 97 ? 9.062 6.556 -2.383 1.00 89.19 97 ASP A CA 1
ATOM 720 C C . ASP A 1 97 ? 7.614 6.335 -1.906 1.00 89.19 97 ASP A C 1
ATOM 722 O O . ASP A 1 97 ? 7.121 5.217 -1.737 1.00 89.19 97 ASP A O 1
ATOM 726 N N . VAL A 1 98 ? 6.877 7.435 -1.713 1.00 95.75 98 VAL A N 1
ATOM 727 C CA . VAL A 1 98 ? 5.419 7.383 -1.510 1.00 95.75 98 VAL A CA 1
ATOM 728 C C . VAL A 1 98 ? 4.748 7.254 -2.869 1.00 95.75 98 VAL A C 1
ATOM 730 O O . VAL A 1 98 ? 4.841 8.156 -3.700 1.00 95.75 98 VAL A O 1
ATOM 733 N N . LEU A 1 99 ? 4.018 6.162 -3.071 1.00 96.75 99 LEU A N 1
ATOM 734 C CA . LEU A 1 99 ? 3.299 5.889 -4.311 1.00 96.75 99 LEU A CA 1
ATOM 735 C C . LEU A 1 99 ? 1.895 6.504 -4.318 1.00 96.75 99 LEU A C 1
ATOM 737 O O . LEU A 1 99 ? 1.436 6.965 -5.361 1.00 96.75 99 LEU A O 1
ATOM 741 N N . ASP A 1 100 ? 1.207 6.468 -3.174 1.00 98.25 100 ASP A N 1
ATOM 742 C CA . ASP A 1 100 ? -0.126 7.051 -2.984 1.00 98.25 100 A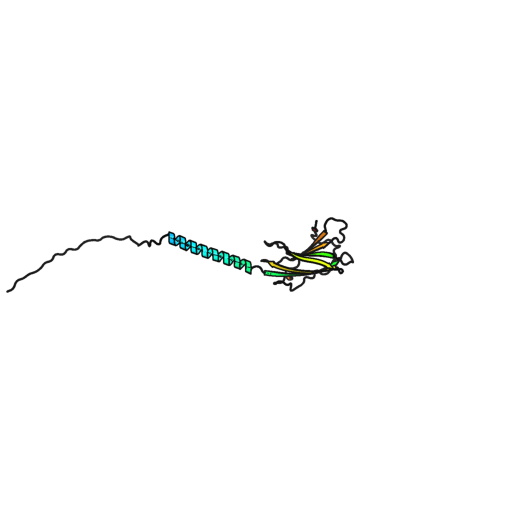SP A CA 1
ATOM 743 C C . ASP A 1 100 ? -0.431 7.231 -1.488 1.00 98.25 100 ASP A C 1
ATOM 745 O O . ASP A 1 100 ? 0.087 6.492 -0.642 1.00 98.25 100 ASP A O 1
ATOM 749 N N . ASP A 1 101 ? -1.304 8.175 -1.152 1.00 98.19 101 ASP A N 1
ATOM 750 C CA . ASP A 1 101 ? -1.761 8.422 0.215 1.00 98.19 101 ASP A CA 1
ATOM 751 C C . ASP A 1 101 ? -3.255 8.746 0.263 1.00 98.19 101 ASP A C 1
ATOM 753 O O . ASP A 1 101 ? -3.845 9.282 -0.673 1.00 98.19 101 ASP A O 1
ATOM 757 N N . GLY A 1 102 ? -3.902 8.390 1.368 1.00 98.44 102 GLY A N 1
ATOM 758 C CA . GLY A 1 102 ? -5.327 8.626 1.511 1.00 98.44 102 GLY A CA 1
ATOM 759 C C . GLY A 1 102 ? -5.848 8.322 2.901 1.00 98.44 102 GLY A C 1
ATOM 760 O O . GLY A 1 102 ? -5.108 7.951 3.807 1.00 98.44 102 GLY A O 1
ATOM 761 N N . HIS A 1 103 ? -7.154 8.485 3.074 1.00 98.81 103 HIS A N 1
ATOM 762 C CA . HIS A 1 103 ? -7.830 8.187 4.330 1.00 98.81 103 HIS A CA 1
ATOM 763 C C . HIS A 1 103 ? -8.995 7.238 4.078 1.00 98.81 103 HIS A C 1
ATOM 765 O O . HIS A 1 103 ? -9.618 7.286 3.013 1.00 98.81 103 HIS A O 1
ATOM 771 N N . THR A 1 104 ? -9.297 6.382 5.052 1.00 98.75 104 THR A N 1
ATOM 772 C CA . THR A 1 104 ? -10.500 5.551 4.992 1.00 98.75 104 THR A CA 1
ATOM 773 C C . THR A 1 104 ? -11.763 6.407 5.004 1.00 98.75 104 THR A C 1
ATOM 775 O O . THR A 1 104 ? -11.846 7.425 5.698 1.00 98.75 104 THR A O 1
ATOM 778 N N . ASP A 1 105 ? -12.770 5.978 4.249 1.00 98.75 105 ASP A N 1
ATOM 779 C CA . ASP A 1 105 ? -14.078 6.628 4.226 1.00 98.75 105 ASP A CA 1
ATOM 780 C C . ASP A 1 105 ? -14.930 6.301 5.471 1.00 98.75 105 ASP A C 1
ATOM 782 O O . ASP A 1 105 ? -14.494 5.619 6.401 1.00 98.75 105 ASP A O 1
ATOM 786 N N . SER A 1 106 ? -16.183 6.768 5.489 1.00 98.56 106 SER A N 1
ATOM 787 C CA . SER A 1 106 ? -17.127 6.536 6.594 1.00 98.56 106 SER A CA 1
ATOM 788 C C . SER A 1 106 ? -17.492 5.064 6.820 1.00 98.56 106 SER A C 1
ATOM 790 O O . SER A 1 106 ? -17.996 4.717 7.887 1.00 98.56 106 SER A O 1
ATOM 792 N N . SER A 1 107 ? -17.243 4.198 5.837 1.00 98.50 107 SER A N 1
ATOM 793 C CA . SER A 1 107 ? -17.394 2.745 5.940 1.00 98.50 107 SER A CA 1
ATOM 794 C C . SER A 1 107 ? -16.095 2.036 6.332 1.00 98.50 107 SER A C 1
ATOM 796 O O . SER A 1 107 ? -16.071 0.809 6.405 1.00 98.50 107 SER A O 1
ATOM 798 N N . GLY A 1 108 ? -15.022 2.788 6.601 1.00 98.69 108 GLY A N 1
ATOM 799 C CA . GLY A 1 108 ? -13.690 2.254 6.870 1.00 98.69 108 GLY A CA 1
ATOM 800 C C . GLY A 1 108 ? -12.971 1.767 5.611 1.00 98.69 108 GLY A C 1
ATOM 801 O O . GLY A 1 108 ? -11.896 1.180 5.716 1.00 98.69 108 GLY A O 1
ATOM 802 N N . SER A 1 109 ? -13.543 1.981 4.423 1.00 98.88 109 SER A N 1
ATOM 803 C CA . SER A 1 109 ? -12.991 1.485 3.163 1.00 98.88 109 SER A CA 1
ATOM 804 C C . SER A 1 109 ? -11.886 2.400 2.643 1.00 98.88 109 SER A C 1
ATOM 806 O O . SER A 1 109 ? -11.969 3.621 2.763 1.00 98.88 109 SER A O 1
ATOM 808 N N . PHE A 1 110 ? -10.870 1.817 2.010 1.00 98.88 110 PHE A N 1
ATOM 809 C CA . PHE A 1 110 ? -9.833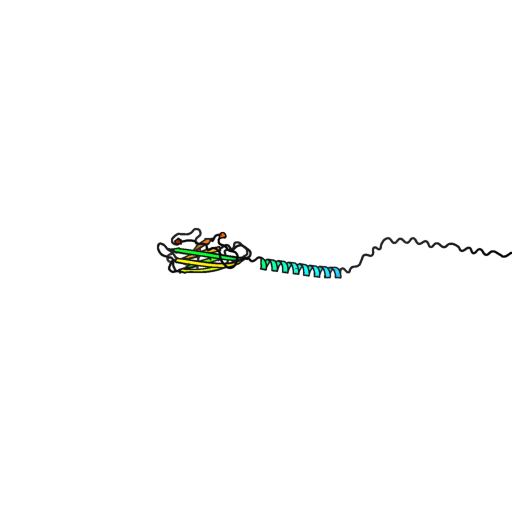 2.551 1.285 1.00 98.88 110 PHE A CA 1
ATOM 810 C C . PHE A 1 110 ? -9.468 1.851 -0.025 1.00 98.88 110 PHE A C 1
ATOM 812 O O . PHE A 1 110 ? -9.654 0.641 -0.186 1.00 98.88 110 PHE A O 1
ATOM 819 N N . HIS A 1 111 ? -8.917 2.620 -0.963 1.00 98.75 111 HIS A N 1
ATOM 820 C CA . HIS A 1 111 ? -8.358 2.115 -2.212 1.00 98.75 111 HIS A CA 1
ATOM 821 C C . HIS A 1 111 ? -7.233 3.048 -2.662 1.00 98.75 111 HIS A C 1
ATOM 823 O O . HIS A 1 111 ? -7.498 4.194 -3.012 1.00 98.75 111 HIS A O 1
ATOM 829 N N . LEU A 1 112 ? -6.002 2.542 -2.652 1.00 98.81 112 LEU A N 1
ATOM 830 C CA . LEU A 1 112 ? -4.803 3.254 -3.087 1.00 98.81 112 LEU A CA 1
ATOM 831 C C . LEU A 1 112 ? -4.236 2.619 -4.356 1.00 98.81 112 LEU A C 1
ATOM 833 O O . LEU A 1 112 ? -4.331 1.401 -4.552 1.00 98.81 112 LEU A O 1
ATOM 837 N N . LYS A 1 113 ? -3.629 3.432 -5.215 1.00 98.38 113 LYS A N 1
ATOM 838 C CA . LYS A 1 113 ? -2.940 2.986 -6.428 1.00 98.38 113 LYS A CA 1
ATOM 839 C C . LYS A 1 113 ? -1.790 3.925 -6.757 1.00 98.38 113 LYS A C 1
ATOM 841 O O . LYS A 1 113 ? -1.957 5.136 -6.766 1.00 98.38 113 LYS A O 1
ATOM 846 N N . GLY A 1 114 ? -0.660 3.360 -7.149 1.00 97.12 114 GLY A N 1
ATOM 847 C CA . GLY A 1 114 ? 0.489 4.152 -7.559 1.00 97.12 114 GLY A CA 1
ATOM 848 C C . GLY A 1 114 ? 1.336 3.435 -8.592 1.00 97.12 114 GLY A C 1
ATOM 849 O O . GLY A 1 114 ? 1.151 2.243 -8.868 1.00 97.12 114 GLY A O 1
ATOM 850 N N . ALA A 1 115 ? 2.227 4.202 -9.208 1.00 96.44 115 ALA A N 1
ATOM 851 C CA . ALA A 1 115 ? 3.172 3.716 -10.192 1.00 96.44 115 ALA A CA 1
ATOM 852 C C . ALA A 1 115 ? 4.469 4.518 -10.112 1.00 96.44 115 ALA A C 1
ATOM 854 O O . ALA A 1 115 ? 4.430 5.732 -9.920 1.00 96.44 115 ALA A O 1
ATOM 855 N N . THR A 1 116 ? 5.593 3.844 -10.321 1.00 93.81 116 THR A N 1
ATOM 856 C CA . THR A 1 116 ? 6.929 4.446 -10.331 1.00 93.81 116 THR A CA 1
ATOM 857 C C . THR A 1 116 ? 7.789 3.823 -11.436 1.00 93.81 116 THR A C 1
ATOM 859 O O . THR A 1 116 ? 7.413 2.820 -12.058 1.00 93.81 116 THR A O 1
ATOM 862 N N . ARG A 1 117 ? 8.908 4.474 -11.765 1.00 91.81 117 ARG A N 1
ATOM 863 C CA . ARG A 1 117 ? 9.900 4.002 -12.738 1.00 91.81 117 ARG A CA 1
ATOM 864 C C . ARG A 1 117 ? 11.175 3.640 -11.997 1.00 91.81 117 ARG A C 1
ATOM 866 O O . ARG A 1 117 ? 11.889 4.533 -11.564 1.00 91.81 117 ARG A O 1
ATOM 873 N N . GLU A 1 118 ? 11.506 2.358 -11.994 1.00 87.06 118 GLU A N 1
ATOM 874 C CA . GLU A 1 118 ? 12.661 1.831 -11.266 1.00 87.06 118 GLU A CA 1
ATOM 875 C C . GLU A 1 118 ? 13.449 0.828 -12.093 1.00 87.06 118 GLU A C 1
ATOM 877 O O . GLU A 1 118 ? 12.946 0.242 -13.060 1.00 87.06 118 GLU A O 1
ATOM 882 N N . LEU A 1 119 ? 14.720 0.652 -11.736 1.00 84.75 119 LEU A N 1
ATOM 883 C CA . LEU A 1 119 ? 15.573 -0.340 -12.377 1.00 84.75 119 LEU A CA 1
ATOM 884 C C . LEU A 1 119 ? 15.251 -1.752 -11.866 1.00 84.75 119 LEU A C 1
ATOM 886 O O . LEU A 1 119 ? 15.243 -2.710 -12.648 1.00 84.75 119 LEU A O 1
ATOM 890 N N . THR A 1 120 ? 14.993 -1.875 -10.562 1.00 87.56 120 THR A N 1
ATOM 891 C CA . THR A 1 120 ? 14.581 -3.114 -9.894 1.00 87.56 120 THR A CA 1
ATOM 892 C C . THR A 1 120 ? 13.062 -3.250 -9.836 1.00 87.56 120 THR A C 1
ATOM 894 O O . THR A 1 120 ? 12.331 -2.446 -10.402 1.00 87.56 120 THR A O 1
ATOM 897 N N . GLY A 1 121 ? 12.575 -4.369 -9.295 1.00 90.50 121 GLY A N 1
ATOM 898 C CA . GLY A 1 121 ? 11.146 -4.544 -9.057 1.00 90.50 121 GLY A CA 1
ATOM 899 C C . GLY A 1 121 ? 10.748 -3.836 -7.771 1.00 90.50 121 GLY A C 1
ATOM 900 O O . GLY A 1 121 ? 11.454 -4.029 -6.790 1.00 90.50 121 GLY A O 1
ATOM 901 N N . ILE A 1 122 ? 9.624 -3.120 -7.803 1.00 93.38 122 ILE A N 1
ATOM 902 C CA . ILE A 1 122 ? 9.089 -2.414 -6.635 1.00 93.38 122 ILE A CA 1
ATOM 903 C C . ILE A 1 122 ? 8.750 -3.392 -5.500 1.00 93.38 122 ILE A C 1
ATOM 905 O O . ILE A 1 122 ? 8.243 -4.498 -5.757 1.00 93.38 122 ILE A O 1
ATOM 909 N N . ASP A 1 123 ? 8.962 -2.965 -4.258 1.00 95.06 123 ASP A N 1
ATOM 910 C CA . ASP A 1 123 ? 8.712 -3.691 -3.010 1.00 95.06 123 ASP A CA 1
ATOM 911 C C . ASP A 1 123 ? 7.571 -3.005 -2.212 1.00 95.06 123 ASP A C 1
ATOM 913 O O . ASP A 1 123 ? 7.784 -2.378 -1.169 1.00 95.06 123 ASP A O 1
ATOM 917 N N . PRO A 1 124 ? 6.306 -3.134 -2.666 1.00 96.62 124 PRO A N 1
ATOM 918 C CA . PRO A 1 124 ? 5.207 -2.326 -2.158 1.00 96.62 124 PRO A CA 1
ATOM 919 C C . PRO A 1 124 ? 4.778 -2.677 -0.726 1.00 96.62 124 PRO A C 1
ATOM 921 O O . PRO A 1 124 ? 4.512 -3.838 -0.387 1.00 96.62 124 PRO A O 1
ATOM 924 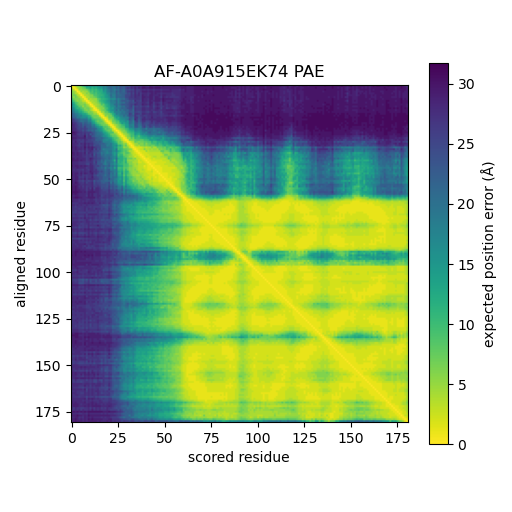N N . ILE A 1 125 ? 4.593 -1.645 0.100 1.00 97.56 125 ILE A N 1
ATOM 925 C CA . ILE A 1 125 ? 4.143 -1.741 1.493 1.00 97.56 125 ILE A CA 1
ATOM 926 C C . ILE A 1 125 ? 2.945 -0.824 1.733 1.00 97.56 125 ILE A C 1
ATOM 928 O O . ILE A 1 125 ? 2.989 0.382 1.492 1.00 97.56 125 ILE A O 1
ATOM 932 N N . LEU A 1 126 ? 1.874 -1.391 2.287 1.00 98.44 126 LEU A N 1
ATOM 933 C CA . LEU A 1 126 ? 0.769 -0.629 2.858 1.00 98.44 126 LEU A CA 1
ATOM 934 C C . LEU A 1 126 ? 1.108 -0.256 4.306 1.00 98.44 126 LEU A C 1
ATOM 936 O O . LEU A 1 126 ? 1.306 -1.134 5.147 1.00 98.44 126 LEU A O 1
ATOM 940 N N . LYS A 1 127 ? 1.129 1.043 4.602 1.00 98.12 127 LYS A N 1
ATOM 941 C CA . LYS A 1 127 ? 1.279 1.592 5.953 1.00 98.12 127 LYS A CA 1
ATOM 942 C C . LYS A 1 127 ? -0.057 2.145 6.434 1.00 98.12 127 LYS A C 1
ATOM 944 O O . LYS A 1 127 ? -0.700 2.901 5.710 1.00 98.12 127 LYS A O 1
ATOM 949 N N . ILE A 1 128 ? -0.464 1.777 7.642 1.00 98.50 128 ILE A N 1
ATOM 950 C CA . ILE A 1 128 ? -1.727 2.199 8.262 1.00 98.50 128 ILE A CA 1
ATOM 951 C C . ILE A 1 128 ? -1.388 2.918 9.564 1.00 98.50 128 ILE A C 1
ATOM 953 O O . ILE A 1 128 ? -0.732 2.327 10.419 1.00 98.50 128 ILE A O 1
ATOM 957 N N . TYR A 1 129 ? -1.841 4.161 9.708 1.00 97.88 129 TYR A N 1
ATOM 958 C CA . TYR A 1 129 ? -1.576 5.026 10.857 1.00 97.88 129 TYR A CA 1
ATOM 959 C C . TYR A 1 129 ? -2.883 5.276 11.608 1.00 97.88 129 TYR A C 1
ATOM 961 O O . TYR A 1 129 ? -3.821 5.843 11.042 1.00 97.88 129 TYR A O 1
ATOM 969 N N . HIS A 1 130 ? -2.977 4.817 12.854 1.00 97.38 130 HIS A N 1
ATOM 970 C CA . HIS A 1 130 ? -4.236 4.813 13.595 1.00 97.38 130 HIS A CA 1
ATOM 971 C C . HIS A 1 130 ? -4.060 5.011 15.099 1.00 97.38 130 HIS A C 1
ATOM 973 O O . HIS A 1 130 ? -3.028 4.677 15.668 1.00 97.38 130 HIS A O 1
ATOM 979 N N . ASP A 1 131 ? -5.143 5.451 15.741 1.00 96.19 131 ASP A N 1
ATOM 980 C CA . ASP A 1 131 ? -5.226 5.644 17.196 1.00 96.19 131 ASP A CA 1
ATOM 981 C C . ASP A 1 131 ? -6.289 4.730 17.839 1.00 96.19 131 ASP A C 1
ATOM 983 O O . ASP A 1 131 ? -6.741 4.953 18.962 1.00 96.19 131 ASP A O 1
ATOM 987 N N . CYS A 1 132 ? -6.727 3.692 17.113 1.00 96.75 132 CYS A N 1
ATOM 988 C CA . CYS A 1 132 ? -7.661 2.691 17.639 1.00 96.75 132 CYS A CA 1
ATOM 989 C C . CYS A 1 132 ? -7.095 2.042 18.913 1.00 96.75 132 CYS A C 1
ATOM 991 O O . CYS A 1 132 ? -5.968 1.538 18.889 1.00 96.75 132 CYS A O 1
ATOM 993 N N . ASP A 1 133 ? -7.877 2.072 19.997 1.00 94.44 133 ASP A N 1
ATOM 994 C CA . ASP A 1 133 ? -7.497 1.620 21.343 1.00 94.44 133 ASP A CA 1
ATOM 995 C C . ASP A 1 133 ? -6.171 2.199 21.876 1.00 94.44 133 ASP A C 1
ATOM 997 O O . ASP A 1 133 ? -5.522 1.603 22.734 1.00 94.44 133 ASP A O 1
ATOM 1001 N N . ASP A 1 134 ? -5.769 3.388 21.407 1.00 92.62 134 ASP A N 1
ATOM 1002 C CA . ASP A 1 134 ? -4.460 3.966 21.747 1.00 92.62 134 ASP A CA 1
ATOM 1003 C C . ASP A 1 134 ? -4.491 4.983 22.906 1.00 92.62 134 ASP A C 1
ATOM 1005 O O . ASP A 1 134 ? -3.457 5.372 23.449 1.00 92.62 134 ASP A O 1
ATOM 1009 N N . GLY A 1 135 ? -5.681 5.404 23.344 1.00 88.94 135 GLY A N 1
ATOM 1010 C CA . GLY A 1 135 ? -5.835 6.375 24.430 1.00 88.94 135 GLY A CA 1
ATOM 1011 C C . GLY A 1 135 ? -5.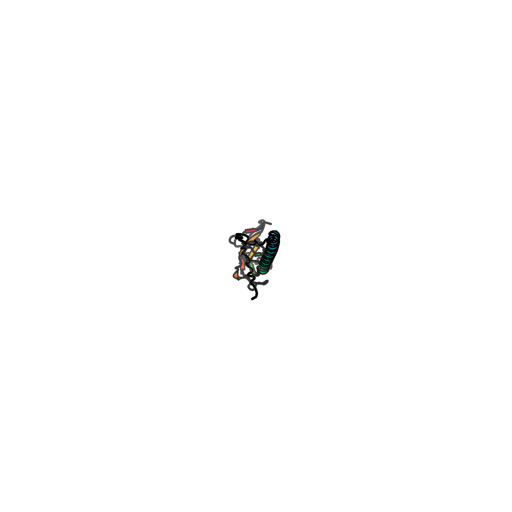265 7.758 24.079 1.00 88.94 135 GLY A C 1
ATOM 1012 O O . GLY A 1 135 ? -5.513 8.280 22.999 1.00 88.94 135 GLY A O 1
ATOM 1013 N N . ILE A 1 136 ? -4.543 8.384 25.018 1.00 87.25 136 ILE A N 1
ATOM 1014 C CA . ILE A 1 136 ? -3.866 9.680 24.814 1.00 87.25 136 ILE A CA 1
ATOM 1015 C C . ILE A 1 136 ? -2.354 9.431 24.789 1.00 87.25 136 ILE A C 1
ATOM 1017 O O . ILE A 1 136 ? -1.647 9.719 25.756 1.00 87.25 136 ILE A O 1
ATOM 1021 N N . MET A 1 137 ? -1.871 8.842 23.698 1.00 90.50 137 MET A N 1
ATOM 1022 C CA . MET A 1 137 ? -0.447 8.620 23.451 1.00 90.50 137 MET A CA 1
ATOM 1023 C C . MET A 1 137 ? 0.073 9.618 22.406 1.00 90.50 137 MET A C 1
ATOM 1025 O O . MET A 1 137 ? -0.675 10.028 21.522 1.00 90.50 137 MET A O 1
ATOM 1029 N N . PRO A 1 138 ? 1.340 10.059 22.498 1.00 92.50 138 PRO A N 1
ATOM 1030 C CA . PRO A 1 138 ? 1.940 10.873 21.451 1.00 92.50 138 PRO A CA 1
ATOM 1031 C C . PRO A 1 138 ? 2.167 10.037 20.184 1.00 92.50 138 PRO A C 1
ATOM 1033 O O . PRO A 1 138 ? 2.646 8.901 20.258 1.00 92.50 138 PRO A O 1
ATOM 1036 N N . GLY A 1 139 ? 1.882 10.629 19.024 1.00 93.56 139 GLY A N 1
ATOM 1037 C CA . GLY A 1 139 ? 2.006 9.946 17.737 1.00 93.56 139 GLY A CA 1
ATOM 1038 C C . GLY A 1 139 ? 0.950 8.862 17.520 1.00 93.56 139 GLY A C 1
ATOM 1039 O O . GLY A 1 139 ? 0.085 8.669 18.366 1.00 93.56 139 GLY A O 1
ATOM 1040 N N . GLN A 1 140 ? 1.052 8.141 16.403 1.00 95.56 140 GLN A N 1
ATOM 1041 C CA . GLN A 1 140 ? 0.065 7.128 16.005 1.00 95.56 140 GLN A CA 1
ATOM 1042 C C . GLN A 1 140 ? 0.671 5.725 15.964 1.00 95.56 140 GLN A C 1
ATOM 1044 O O . GLN A 1 140 ? 1.859 5.557 15.662 1.00 95.56 140 GLN A O 1
ATOM 1049 N N . ARG A 1 141 ? -0.147 4.699 16.211 1.00 96.94 141 ARG A N 1
ATOM 1050 C CA . ARG A 1 141 ? 0.214 3.301 15.931 1.00 96.94 141 ARG A CA 1
ATOM 1051 C C . ARG A 1 141 ? 0.375 3.121 14.422 1.00 96.94 141 ARG A C 1
ATOM 1053 O O . ARG A 1 141 ? -0.430 3.639 13.648 1.00 96.94 141 ARG A O 1
ATOM 1060 N N . LYS A 1 142 ? 1.419 2.410 13.994 1.00 97.56 142 LYS A N 1
ATOM 1061 C CA . LYS A 1 142 ? 1.781 2.241 12.582 1.00 97.56 142 LYS A CA 1
ATOM 1062 C C . LYS A 1 142 ? 1.955 0.768 12.233 1.00 97.56 142 LYS A C 1
ATOM 1064 O O . LYS A 1 142 ? 2.942 0.135 12.609 1.00 97.56 142 LYS A O 1
ATOM 1069 N N . VAL A 1 143 ? 1.027 0.247 11.439 1.00 97.69 143 VAL A N 1
ATOM 1070 C CA . VAL A 1 143 ? 1.072 -1.117 10.895 1.00 97.69 143 VAL A CA 1
ATOM 1071 C C . VAL A 1 143 ? 1.709 -1.086 9.508 1.00 97.69 143 VAL A C 1
ATOM 1073 O O . VAL A 1 143 ? 1.380 -0.219 8.700 1.00 97.69 143 VAL A O 1
ATOM 1076 N N . LYS A 1 144 ? 2.592 -2.048 9.215 1.00 97.25 144 LYS A N 1
ATOM 1077 C CA . LYS A 1 144 ? 3.199 -2.251 7.891 1.00 97.25 144 LYS A CA 1
ATOM 1078 C C . LYS A 1 144 ? 2.805 -3.618 7.337 1.00 97.25 144 LYS A C 1
ATOM 1080 O O . LYS A 1 144 ? 3.076 -4.638 7.966 1.00 97.25 144 LYS A O 1
ATOM 1085 N N . LEU A 1 145 ? 2.192 -3.645 6.157 1.00 97.19 145 LEU A N 1
ATOM 1086 C CA . LEU A 1 145 ? 1.793 -4.869 5.462 1.00 97.19 145 LEU A CA 1
ATOM 1087 C C . LEU A 1 145 ? 2.449 -4.921 4.083 1.00 97.19 145 LEU A C 1
ATOM 1089 O O . LEU A 1 145 ? 2.188 -4.071 3.234 1.00 97.19 145 LEU A O 1
ATOM 1093 N N . HIS A 1 146 ? 3.269 -5.944 3.845 1.00 97.00 146 HIS A N 1
ATOM 1094 C CA . HIS A 1 146 ? 3.851 -6.177 2.525 1.00 97.00 146 HIS A CA 1
ATOM 1095 C C . HIS A 1 146 ? 2.784 -6.640 1.533 1.00 97.00 146 HIS A C 1
ATOM 1097 O O . HIS A 1 146 ? 2.024 -7.575 1.805 1.00 97.00 146 HIS A O 1
ATOM 1103 N N . ILE A 1 147 ? 2.771 -6.019 0.357 1.00 98.00 147 ILE A N 1
ATOM 1104 C CA . ILE A 1 147 ? 1.942 -6.443 -0.765 1.00 98.00 147 ILE A CA 1
ATOM 1105 C C . ILE A 1 147 ? 2.770 -7.421 -1.605 1.00 98.00 147 ILE A C 1
ATOM 1107 O O . ILE A 1 147 ? 3.891 -7.099 -1.996 1.00 98.00 147 ILE A O 1
ATOM 1111 N N . PRO A 1 148 ? 2.263 -8.628 -1.913 1.00 97.44 148 PRO A N 1
ATOM 1112 C CA . PRO A 1 148 ? 3.033 -9.588 -2.690 1.00 97.44 148 PRO A CA 1
ATOM 1113 C C . PRO A 1 148 ? 3.394 -9.038 -4.073 1.00 97.44 148 PRO A C 1
ATOM 1115 O O . PRO A 1 148 ? 2.528 -8.525 -4.786 1.00 97.44 148 PRO A O 1
ATOM 1118 N N . SER A 1 149 ? 4.637 -9.253 -4.509 1.00 95.12 149 SER A N 1
ATOM 1119 C CA . SER A 1 149 ? 5.124 -8.824 -5.831 1.00 95.12 149 SER A CA 1
ATOM 1120 C C . SER A 1 149 ? 4.310 -9.397 -7.000 1.00 95.12 149 SER A C 1
ATOM 1122 O O . SER A 1 149 ? 4.276 -8.831 -8.089 1.00 95.12 149 SER A O 1
ATOM 1124 N N . SER A 1 150 ? 3.548 -10.474 -6.779 1.00 97.06 150 SER A N 1
ATOM 1125 C CA . SER A 1 150 ? 2.577 -10.991 -7.748 1.00 97.06 150 SER A CA 1
ATOM 1126 C C . SER A 1 150 ? 1.418 -10.028 -8.048 1.00 97.06 150 SER A C 1
ATOM 1128 O O . SER A 1 150 ? 0.695 -10.254 -9.017 1.00 97.06 150 SER A O 1
ATOM 1130 N N . TYR A 1 151 ? 1.225 -8.948 -7.290 1.00 98.12 151 TYR A N 1
ATOM 1131 C CA . TYR A 1 151 ? 0.258 -7.882 -7.587 1.00 98.12 151 TYR A CA 1
ATOM 1132 C C . TYR A 1 151 ? 0.872 -6.696 -8.339 1.00 98.12 151 TYR A C 1
ATOM 1134 O O . TYR A 1 151 ? 0.136 -5.914 -8.944 1.00 98.12 151 TYR A O 1
ATOM 1142 N N . VAL A 1 152 ? 2.202 -6.621 -8.407 1.00 97.44 152 VAL A N 1
ATOM 1143 C CA . VAL A 1 152 ? 2.918 -5.632 -9.213 1.00 97.44 152 VAL A CA 1
ATOM 1144 C C . VAL A 1 152 ? 2.697 -5.920 -10.696 1.00 97.44 152 VAL A C 1
ATOM 1146 O O . VAL A 1 152 ? 2.720 -7.063 -11.168 1.00 97.44 152 VAL A O 1
ATOM 1149 N N . SER A 1 153 ? 2.422 -4.861 -11.449 1.00 97.69 153 SER A N 1
ATOM 1150 C CA . SER A 1 153 ? 2.133 -4.910 -12.877 1.00 97.69 153 SER A CA 1
ATOM 1151 C C . SER A 1 153 ? 3.109 -4.036 -13.649 1.00 97.69 153 SER A C 1
ATOM 1153 O O . SER A 1 153 ? 3.383 -2.916 -13.248 1.00 97.69 153 SER A O 1
ATOM 1155 N N . ALA A 1 154 ? 3.582 -4.521 -14.797 1.00 95.94 154 ALA A N 1
ATOM 1156 C CA . ALA A 1 154 ? 4.350 -3.691 -15.721 1.00 95.94 154 ALA A CA 1
ATOM 1157 C C . ALA A 1 154 ? 3.462 -2.625 -16.392 1.00 95.94 154 ALA A C 1
ATOM 1159 O O . ALA A 1 154 ? 2.356 -2.944 -16.857 1.00 95.94 154 ALA A O 1
ATOM 1160 N N . GLY A 1 155 ? 4.005 -1.413 -16.516 1.00 95.56 155 GLY A N 1
ATOM 1161 C CA . GLY A 1 155 ? 3.361 -0.207 -17.038 1.00 95.56 155 GLY A CA 1
ATOM 1162 C C . GLY A 1 155 ? 2.799 0.693 -15.932 1.00 95.56 155 GLY A C 1
ATOM 1163 O O . GLY A 1 155 ? 2.756 0.307 -14.771 1.00 95.56 155 GLY A O 1
ATOM 1164 N N . GLY A 1 156 ? 2.315 1.881 -16.301 1.00 96.50 156 GLY A N 1
ATOM 1165 C CA . GLY A 1 156 ? 1.801 2.890 -15.358 1.00 96.50 156 GLY A CA 1
ATOM 1166 C C . GLY A 1 156 ? 0.414 2.610 -14.764 1.00 96.50 156 GLY A C 1
ATOM 1167 O O . GLY A 1 156 ? -0.288 3.536 -14.367 1.00 96.50 156 GLY A O 1
ATOM 1168 N N . SER A 1 157 ? -0.068 1.365 -14.769 1.00 97.38 157 SER A N 1
ATOM 1169 C CA . SER A 1 157 ? -1.375 1.017 -14.192 1.00 97.38 157 SER A CA 1
ATOM 1170 C C . SER A 1 157 ? -1.410 -0.415 -13.674 1.00 97.38 157 SER A C 1
ATOM 1172 O O . SER A 1 157 ? -1.033 -1.360 -14.373 1.00 97.38 157 SER A O 1
ATOM 1174 N N . ALA A 1 158 ? -1.911 -0.576 -12.449 1.00 97.50 158 ALA A N 1
ATOM 1175 C CA . ALA A 1 158 ? -2.055 -1.874 -11.809 1.00 97.50 158 ALA A CA 1
ATOM 1176 C C . ALA A 1 158 ? -3.129 -2.711 -12.520 1.00 97.50 158 ALA A C 1
ATOM 1178 O O . ALA A 1 158 ? -4.268 -2.278 -12.695 1.00 97.50 158 ALA A O 1
ATOM 1179 N N . LYS A 1 159 ? -2.774 -3.932 -12.929 1.00 97.94 159 LYS A N 1
ATOM 1180 C CA . LYS A 1 159 ? -3.690 -4.873 -13.603 1.00 97.94 159 LYS A CA 1
ATOM 1181 C C . LYS A 1 159 ? -4.465 -5.741 -12.617 1.00 97.94 159 LYS A C 1
ATOM 1183 O O . LYS A 1 159 ? -5.454 -6.367 -12.986 1.00 97.94 159 LYS A O 1
ATOM 1188 N N . ARG A 1 160 ? -3.981 -5.821 -11.379 1.00 97.62 160 ARG A N 1
ATOM 1189 C CA . ARG A 1 160 ? -4.580 -6.550 -10.264 1.00 97.62 160 ARG A CA 1
ATOM 1190 C C . ARG A 1 160 ? -4.596 -5.628 -9.057 1.00 97.62 160 ARG A C 1
ATOM 1192 O O . ARG A 1 160 ? -3.677 -4.834 -8.884 1.00 97.62 160 ARG A O 1
ATOM 1199 N N . VAL A 1 161 ? -5.629 -5.763 -8.239 1.00 98.62 161 VAL A N 1
ATOM 1200 C CA . VAL A 1 161 ? -5.758 -5.033 -6.978 1.00 98.62 161 VAL A CA 1
ATOM 1201 C C . VAL A 1 161 ? -5.599 -6.039 -5.852 1.00 98.62 161 VAL A C 1
ATOM 1203 O O . VAL A 1 161 ? -6.304 -7.050 -5.839 1.00 98.62 161 VAL A O 1
ATOM 1206 N N . PHE A 1 162 ? -4.668 -5.782 -4.940 1.00 98.69 162 PHE A N 1
ATOM 1207 C CA . PHE A 1 162 ? -4.520 -6.578 -3.732 1.00 98.69 162 PHE A CA 1
ATOM 1208 C C . PHE A 1 162 ? -5.619 -6.196 -2.742 1.00 98.69 162 PHE A C 1
ATOM 1210 O O . PHE A 1 162 ? -5.744 -5.035 -2.363 1.00 98.69 162 PHE A O 1
ATOM 1217 N N . ASP A 1 163 ? -6.450 -7.158 -2.360 1.00 98.62 163 ASP A N 1
ATOM 1218 C CA . ASP A 1 163 ? -7.504 -6.951 -1.370 1.00 98.62 163 ASP A CA 1
ATOM 1219 C C . ASP A 1 163 ? -7.013 -7.478 -0.021 1.00 98.62 163 ASP A C 1
ATOM 1221 O O . ASP A 1 163 ? -6.854 -8.689 0.140 1.00 98.62 163 ASP A O 1
ATOM 1225 N N . VAL A 1 164 ? -6.746 -6.580 0.932 1.00 98.00 164 VAL A N 1
ATOM 1226 C CA . VAL A 1 164 ? -6.343 -6.984 2.292 1.00 98.00 164 VAL A CA 1
ATOM 1227 C C . VAL A 1 164 ? -7.522 -7.524 3.106 1.00 98.00 164 VAL A C 1
ATOM 1229 O O . VAL A 1 164 ? -7.323 -8.056 4.196 1.00 98.00 164 VAL A O 1
ATOM 1232 N N . GLY A 1 165 ? -8.748 -7.409 2.586 1.00 98.25 165 GLY A N 1
ATOM 1233 C CA . GLY A 1 165 ? -9.970 -7.780 3.280 1.00 98.25 165 GLY A CA 1
ATOM 1234 C C . GLY A 1 165 ? -10.341 -6.776 4.368 1.00 98.25 165 GLY A C 1
ATOM 1235 O O . GLY A 1 165 ? -10.141 -5.567 4.229 1.00 98.25 165 GLY A O 1
ATOM 1236 N N . THR A 1 166 ? -10.920 -7.292 5.451 1.00 98.44 166 THR A N 1
ATOM 1237 C CA . THR A 1 166 ? -11.317 -6.502 6.617 1.00 98.44 166 THR A CA 1
ATOM 1238 C C . THR A 1 166 ? -10.335 -6.722 7.761 1.00 98.44 166 THR A C 1
ATOM 1240 O O . THR A 1 166 ? -10.177 -7.849 8.227 1.00 98.44 166 THR A O 1
ATOM 1243 N N . LEU A 1 167 ? -9.706 -5.645 8.230 1.00 98.06 167 LEU A N 1
ATOM 1244 C CA . LEU A 1 167 ? -8.742 -5.668 9.329 1.00 98.06 167 LEU A CA 1
ATOM 1245 C C . LEU A 1 167 ? -9.302 -4.906 10.528 1.00 98.06 167 LEU A C 1
ATOM 1247 O O . LEU A 1 167 ? -9.652 -3.736 10.404 1.00 98.06 167 LEU A O 1
ATOM 1251 N N . ASN A 1 168 ? -9.372 -5.553 11.691 1.00 98.12 168 ASN A N 1
ATOM 1252 C CA . ASN A 1 168 ? -9.696 -4.873 12.945 1.00 98.12 168 ASN A CA 1
ATOM 1253 C C . ASN A 1 168 ? -8.401 -4.395 13.619 1.00 98.12 168 ASN A C 1
ATOM 1255 O O . ASN A 1 168 ? -7.518 -5.203 13.890 1.00 98.12 168 ASN A O 1
ATOM 1259 N N . LEU A 1 169 ? -8.306 -3.091 13.870 1.00 98.00 169 LEU A N 1
ATOM 1260 C CA . LEU A 1 169 ? -7.135 -2.395 14.400 1.00 98.00 169 LEU A CA 1
ATOM 1261 C C . LEU A 1 169 ? -7.019 -2.439 15.939 1.00 98.00 169 LEU A C 1
ATOM 1263 O O . LEU A 1 169 ? -6.028 -1.954 16.483 1.00 98.00 169 LEU A O 1
ATOM 1267 N N . GLU A 1 170 ? -7.991 -3.031 16.648 1.00 95.69 170 GLU A N 1
ATOM 1268 C CA . GLU A 1 170 ? -7.880 -3.302 18.097 1.00 95.69 170 GLU A CA 1
ATOM 1269 C C . GLU A 1 170 ? -6.746 -4.287 18.404 1.00 95.69 170 GLU A C 1
ATOM 1271 O O . GLU A 1 170 ? -6.096 -4.205 19.445 1.00 95.69 170 GLU A O 1
ATOM 1276 N N . THR A 1 171 ? -6.493 -5.236 17.497 1.00 92.56 171 THR A N 1
ATOM 1277 C CA . THR A 1 171 ? -5.388 -6.180 17.678 1.00 92.56 171 THR A CA 1
ATOM 1278 C C . THR A 1 171 ? -4.046 -5.466 17.562 1.00 92.56 171 THR A C 1
ATOM 1280 O O . THR A 1 171 ? -3.900 -4.463 16.862 1.00 92.56 171 THR A O 1
ATOM 1283 N N . VAL A 1 172 ? -3.036 -6.031 18.215 1.00 91.69 172 VAL A N 1
ATOM 1284 C CA . VAL A 1 172 ? -1.642 -5.637 18.007 1.00 91.69 172 VAL A CA 1
ATOM 1285 C C . VAL A 1 172 ? -1.080 -6.458 16.854 1.00 91.69 172 VAL A C 1
ATOM 1287 O O . VAL A 1 172 ? -1.168 -7.691 16.867 1.00 91.69 172 VAL A O 1
ATOM 1290 N N . PHE A 1 173 ? -0.521 -5.786 15.852 1.00 94.62 173 PHE A N 1
ATOM 1291 C CA . PHE A 1 173 ? 0.104 -6.449 14.712 1.00 94.62 173 PHE A CA 1
ATOM 1292 C C . PHE A 1 173 ? 1.573 -6.791 15.020 1.00 94.62 173 PHE A C 1
ATOM 1294 O O . PHE A 1 173 ? 2.245 -6.086 15.777 1.00 94.62 173 PHE A O 1
ATOM 1301 N N . PRO A 1 174 ? 2.124 -7.875 14.447 1.00 93.50 174 PRO A N 1
ATOM 1302 C CA . PRO A 1 174 ? 3.553 -8.150 14.557 1.00 93.50 174 PRO A CA 1
ATOM 1303 C C . PRO A 1 174 ? 4.386 -6.997 13.984 1.00 93.50 174 PRO A C 1
ATOM 1305 O O . PRO A 1 174 ? 4.110 -6.531 12.881 1.00 93.50 174 PRO A O 1
ATOM 1308 N N . ASN A 1 175 ? 5.433 -6.587 14.708 1.00 92.31 175 ASN A N 1
ATOM 1309 C CA . ASN A 1 175 ? 6.324 -5.475 14.339 1.00 92.31 175 ASN A CA 1
ATOM 1310 C C . ASN A 1 175 ? 5.602 -4.137 14.119 1.00 92.31 175 ASN A C 1
ATOM 1312 O O . ASN A 1 175 ? 6.063 -3.302 13.344 1.00 92.31 175 ASN A O 1
ATOM 1316 N N . GLU A 1 176 ? 4.469 -3.937 14.784 1.00 93.19 176 GLU A N 1
ATOM 1317 C CA . GLU A 1 176 ? 3.802 -2.647 14.803 1.00 93.19 176 GLU A CA 1
ATOM 1318 C C . GLU A 1 176 ? 4.707 -1.585 15.443 1.00 93.19 176 GLU A C 1
ATOM 1320 O O . GLU A 1 176 ? 5.310 -1.793 16.498 1.00 93.19 176 GLU A O 1
ATOM 1325 N N . GLU A 1 177 ? 4.825 -0.449 14.767 1.00 95.00 177 GLU A N 1
ATOM 1326 C CA . GLU A 1 177 ? 5.663 0.674 15.168 1.00 95.00 177 GLU A CA 1
ATOM 1327 C C . GLU A 1 177 ? 4.796 1.817 15.716 1.00 95.00 177 GLU A C 1
ATOM 1329 O O . GLU A 1 177 ? 3.566 1.783 15.665 1.00 95.00 177 GLU A O 1
ATOM 1334 N N . ARG A 1 178 ? 5.445 2.878 16.199 1.00 94.69 178 ARG A N 1
ATOM 1335 C CA . ARG A 1 178 ? 4.793 4.147 16.528 1.00 94.69 178 ARG A CA 1
ATOM 1336 C C . ARG A 1 178 ? 5.423 5.273 15.723 1.00 94.69 178 ARG A C 1
ATOM 1338 O O . ARG A 1 178 ? 6.646 5.380 15.673 1.00 94.69 178 ARG A O 1
ATOM 1345 N N . ASP A 1 179 ? 4.587 6.092 15.101 1.00 94.00 179 ASP A N 1
ATOM 1346 C CA . ASP A 1 179 ? 4.997 7.258 14.325 1.00 94.00 179 ASP A CA 1
ATOM 1347 C C . ASP A 1 179 ? 4.887 8.515 15.192 1.00 94.00 179 ASP A C 1
ATOM 1349 O O . ASP A 1 179 ? 3.784 8.947 15.523 1.00 94.00 179 ASP A O 1
ATOM 1353 N N . LEU A 1 180 ? 6.030 9.053 15.623 1.00 90.38 180 LEU A N 1
ATOM 1354 C CA . LEU A 1 180 ? 6.099 10.267 16.438 1.00 90.38 180 LEU A CA 1
ATOM 1355 C C . LEU A 1 180 ? 6.225 11.481 15.510 1.00 90.38 180 LEU A C 1
ATOM 1357 O O . LEU A 1 180 ? 7.117 11.504 14.662 1.00 90.38 180 LEU A O 1
ATOM 1361 N N . VAL A 1 181 ? 5.335 12.460 15.684 1.00 72.31 181 VAL A N 1
ATOM 1362 C CA . VAL A 1 181 ? 5.342 13.739 14.949 1.00 72.31 181 VAL A CA 1
ATOM 1363 C C . VAL A 1 181 ? 6.313 14.724 15.590 1.00 72.31 181 VAL A C 1
ATOM 1365 O O . VAL A 1 181 ? 6.356 14.764 16.842 1.00 72.31 181 VAL A O 1
#

Organism: NCBI:txid166011

pLDDT: mean 84.77, std 16.94, range [44.03, 98.88]

Mean predicted aligned error: 12.8 Å

Sequence (181 aa):
MANTVVVKCEMRIPTDINENRDQVMESQIPKESFLAVAGLMALRVLSLITFAFACCCVTGMREQAVAVKGILLCGASPASGVHVKLWDEDKGPDPDDVLDDGHTDSSGSFHLKGATRELTGIDPILKIYHDCDDGIMPGQRKVKLHIPSSYVSAGGSAKRVFDVGTLNLETVFPNEERDLV